Protein AF-A0A441VB99-F1 (afdb_monomer)

Nearest PDB structures (foldseek):
  8xbc-assembly1_A  TM=9.222E-01  e=1.778E-18  Vibrio sp. EA2
  4g68-assembly1_A  TM=9.192E-01  e=1.493E-13  Caldanaerobius
  4c1t-assembly1_A  TM=9.104E-01  e=4.841E-13  Bifidobacterium animalis subsp. lactis Bl-04
  7ehu-assembly1_A  TM=8.774E-01  e=9.676E-12  Paenibacillus sp. FPU-7
  4r9g-assembly1_A  TM=6.290E-01  e=7.679E-06  Caldanaerobius polysaccharolyticus

Secondary structure (DSSP, 8-state):
-HHHHHHHTTS--S--SS---HHHHHHHHHHHHHTT----SS--HHHHHHHHHHHHHHHHSSS--HHHHHHHHHHHHHHHH-TTPPPEEEEEEEE---HHHHHHHHHHHHHHHHHSBTEEEEEEEE-STTHHHHHHHHHTSSS--SEE---TTHHHHHHHHTT-S---HHHHTTTGGGGS-HHHHHTTEETTEE---------EEEEE-HHHHHHTT--GGGGGSHHHHHHHHHHHHHTT-EEEE--GGG-HHHHHHHHHHHHHHHHHHHHHHHHTT-TTGGGSHHHHHHHHHHHHHHTT--BPTTTTTS-HHHHHHHHHTT-EEEEEEEGGGT--

Mean predicted aligned error: 8.54 Å

pLDDT: mean 89.79, std 7.39, range [42.03, 98.62]

Sequence (336 aa):
GVQMLLSASGNYSGAIDASFGPRTRGAIAAFQKSAGLADSGYLNRATLQGLTNQYARKALSGKTHASARAAVHLVAAVASRGPGARPITLRVAAMSRNDQVHAFWNNLAQDFEAAHPGYRVEITHQPDYEYKERLLSMLGSPTPPDIMHTWGGGHLEALRVAGFARDLTKEMSDGWAMEFRPGVLQSFTQDGRIYGVPSSVELVSLWTNKALLEKAGVKREQLATWDGFLRAVRQLRSAGIIPIAIGGRDRWQFQFLYGMLAEQIGGRDAFAKAYAGGSDGFIAQPFVVAGDRLRQLADLDPFQPDFLSVGEGDAGMLFSKGKAAMIVTGNWRLNT

Foldseek 3Di:
DLQLLLVQLVLADDDPPPDLDPRQLNSLLVQCVVVVHPRDSDDDLVSLCSSLLSCLQVQLQDPHDPVSLLVSLQSLQCSVPNPPGAAAEAEEEAEDQDPVVVVVVSNVQSVVCSVRRRYHYHYDYDYDLCSLVVLVVQCPDPHHHPHYDDWFDPGLVVCVVVVNFDFCQVVCVPPVLVVDDPVQQVSQDDPNTGRDDDDDDKDWDKDFDPVLCVLLVHDPVLCVDLVSLLVSLLSCVVSVAQAEQAQQQSPVLLVVQLVVQLCVQPNPVLQVCLVVVPPCRCVDDSSVVSVVSSVSSVVSVRYDPPSNVGGVVVSLVCVVVVRYGIYGDMCSSVVD

Structure (mmCIF, N/CA/C/O backbone):
data_AF-A0A441VB99-F1
#
_entry.id   AF-A0A441VB99-F1
#
loop_
_atom_site.group_PDB
_atom_site.id
_atom_site.type_symbol
_atom_site.label_atom_id
_atom_site.label_alt_id
_atom_site.label_comp_id
_atom_site.label_asym_id
_atom_site.label_entity_id
_atom_site.label_seq_id
_atom_site.pdbx_PDB_ins_code
_atom_site.Cartn_x
_atom_site.Cartn_y
_atom_site.Cartn_z
_atom_site.occupancy
_atom_site.B_iso_or_equiv
_atom_site.auth_seq_id
_atom_site.auth_comp_id
_atom_site.auth_asym_id
_atom_site.auth_atom_id
_atom_site.pdbx_PDB_model_num
ATOM 1 N N . GLY A 1 1 ? 13.909 7.070 -33.220 1.00 77.75 1 GLY A N 1
ATOM 2 C CA . GLY A 1 1 ? 15.002 6.370 -33.916 1.00 77.75 1 GLY A CA 1
ATOM 3 C C . GLY A 1 1 ? 16.303 7.131 -33.760 1.00 77.75 1 GLY A C 1
ATOM 4 O O . GLY A 1 1 ? 16.319 8.169 -33.112 1.00 77.75 1 GLY A O 1
ATOM 5 N N . VAL A 1 2 ? 17.379 6.623 -34.351 1.00 86.31 2 VAL A N 1
ATOM 6 C CA . VAL A 1 2 ? 18.755 7.132 -34.189 1.00 86.31 2 VAL A CA 1
ATOM 7 C C . VAL A 1 2 ? 18.904 8.635 -34.468 1.00 86.31 2 VAL A C 1
ATOM 9 O O . VAL A 1 2 ? 19.576 9.312 -33.702 1.00 86.31 2 VAL A O 1
ATOM 12 N N . GLN A 1 3 ? 18.215 9.190 -35.473 1.00 89.06 3 GLN A N 1
ATOM 13 C CA . GLN A 1 3 ? 18.224 10.637 -35.757 1.00 89.06 3 GLN A CA 1
ATOM 14 C C . GLN A 1 3 ? 17.726 11.501 -34.582 1.00 89.06 3 GLN A C 1
ATOM 16 O O . GLN A 1 3 ? 18.248 12.590 -34.376 1.00 89.06 3 GLN A O 1
ATOM 21 N N . MET A 1 4 ? 16.767 11.021 -33.774 1.00 85.56 4 MET A N 1
ATOM 22 C CA . MET A 1 4 ? 16.325 11.751 -32.574 1.00 85.56 4 MET A CA 1
ATOM 23 C C . MET A 1 4 ? 17.417 11.796 -31.512 1.00 85.56 4 MET A C 1
ATOM 25 O O . MET A 1 4 ? 17.644 12.844 -30.921 1.00 85.56 4 MET A O 1
ATOM 29 N N . LEU A 1 5 ? 18.106 10.673 -31.291 1.00 85.75 5 LEU A N 1
ATOM 30 C CA . LEU A 1 5 ? 19.209 10.610 -30.332 1.00 85.75 5 LEU A CA 1
ATOM 31 C C . LEU A 1 5 ? 20.371 11.494 -30.780 1.00 85.75 5 LEU A C 1
ATOM 33 O O . LEU A 1 5 ? 20.904 12.247 -29.975 1.00 85.75 5 LEU A O 1
ATOM 37 N N . LEU A 1 6 ? 20.712 11.447 -32.072 1.00 87.25 6 LEU A N 1
ATOM 38 C CA . LEU A 1 6 ? 21.725 12.315 -32.671 1.00 87.25 6 LEU A CA 1
ATOM 39 C C . LEU A 1 6 ? 21.342 13.793 -32.563 1.00 87.25 6 LEU A C 1
ATOM 41 O O . LEU A 1 6 ? 22.194 14.626 -32.277 1.00 87.25 6 LEU A O 1
ATOM 45 N N . SER A 1 7 ? 20.068 14.133 -32.773 1.00 85.19 7 SER A N 1
ATOM 46 C CA . SER A 1 7 ? 19.617 15.521 -32.664 1.00 85.19 7 SER A CA 1
ATOM 47 C C . SER A 1 7 ? 19.694 16.015 -31.231 1.00 85.19 7 SER A C 1
ATOM 49 O O . SER A 1 7 ? 20.235 17.083 -30.954 1.00 85.19 7 SER A O 1
ATOM 51 N N . ALA A 1 8 ? 19.243 15.186 -30.296 1.00 76.75 8 ALA A N 1
ATOM 52 C CA . ALA A 1 8 ? 19.230 15.535 -28.892 1.00 76.75 8 ALA A CA 1
ATOM 53 C C . ALA A 1 8 ? 20.626 15.531 -28.238 1.00 76.75 8 ALA A C 1
ATOM 55 O O . ALA A 1 8 ? 20.812 16.183 -27.207 1.00 76.75 8 ALA A O 1
ATOM 56 N N . SER A 1 9 ? 21.609 14.857 -28.847 1.00 72.81 9 SER A N 1
ATOM 57 C CA . SER A 1 9 ? 23.032 14.968 -28.502 1.00 72.81 9 SER A CA 1
ATOM 58 C C . SER A 1 9 ? 23.751 16.117 -29.222 1.00 72.81 9 SER A C 1
ATOM 60 O O . SER A 1 9 ? 24.956 16.272 -29.054 1.00 72.81 9 SER A O 1
ATOM 62 N N . GLY A 1 10 ? 23.034 16.934 -30.005 1.00 80.44 10 GLY A N 1
ATOM 63 C CA . GLY A 1 10 ? 23.592 18.081 -30.731 1.00 80.44 10 GLY A CA 1
ATOM 64 C C . GLY A 1 10 ? 24.361 17.713 -32.002 1.00 80.44 10 GLY A C 1
ATOM 65 O O . GLY A 1 10 ? 24.921 18.587 -32.654 1.00 80.44 10 GLY A O 1
ATOM 66 N N . ASN A 1 11 ? 24.364 16.436 -32.387 1.00 82.75 11 ASN A N 1
ATOM 67 C CA . ASN A 1 11 ? 25.080 15.922 -33.554 1.00 82.75 11 ASN A CA 1
ATOM 68 C C . ASN A 1 11 ? 24.234 15.942 -34.841 1.00 82.75 11 ASN A C 1
ATOM 70 O O . ASN A 1 11 ? 24.723 15.556 -35.901 1.00 82.75 11 ASN A O 1
ATOM 74 N N . TYR A 1 12 ? 22.962 16.358 -34.779 1.00 89.38 12 TYR A N 1
ATOM 75 C CA . TYR A 1 12 ? 22.065 16.367 -35.938 1.00 89.38 12 TYR A CA 1
ATOM 76 C C . TYR A 1 12 ? 21.024 17.495 -35.898 1.00 89.38 12 TYR A C 1
ATOM 78 O O . TYR A 1 12 ? 20.223 17.606 -34.973 1.00 89.38 12 TYR A O 1
ATOM 86 N N . SER A 1 13 ? 20.991 18.302 -36.955 1.00 86.88 13 SER A N 1
ATOM 87 C CA . SER A 1 13 ? 20.053 19.422 -37.137 1.00 86.88 13 SER A CA 1
ATOM 88 C C . SER A 1 13 ? 19.077 19.216 -38.306 1.00 86.88 13 SER A C 1
ATOM 90 O O . SER A 1 13 ? 18.366 20.138 -38.696 1.00 86.88 13 SER A O 1
ATOM 92 N N . GLY A 1 14 ? 19.061 18.020 -38.906 1.00 88.06 14 GLY A N 1
ATOM 93 C CA . GLY A 1 14 ? 18.179 17.689 -40.027 1.00 88.06 14 GLY A CA 1
ATOM 94 C C . GLY A 1 14 ? 16.778 17.239 -39.600 1.00 88.06 14 GLY A C 1
ATOM 95 O O . GLY A 1 14 ? 16.492 17.065 -38.417 1.00 88.06 14 GLY A O 1
ATOM 96 N N . ALA A 1 15 ? 15.917 16.989 -40.590 1.00 88.06 15 ALA A N 1
ATOM 97 C CA . ALA A 1 15 ? 14.603 16.397 -40.359 1.00 88.06 15 ALA A CA 1
ATOM 98 C C . ALA A 1 15 ? 14.729 14.969 -39.800 1.00 88.06 15 ALA A C 1
ATOM 100 O O . ALA A 1 15 ? 15.632 14.216 -40.171 1.00 88.06 15 ALA A O 1
ATOM 101 N N . ILE A 1 16 ? 13.823 14.600 -38.896 1.00 86.75 16 ILE A N 1
ATOM 102 C CA . ILE A 1 16 ? 13.702 13.238 -38.366 1.00 86.75 16 ILE A CA 1
ATOM 103 C C . ILE A 1 16 ? 12.715 12.495 -39.272 1.00 86.75 16 ILE A C 1
ATOM 105 O O . ILE A 1 16 ? 11.508 12.557 -39.064 1.00 86.75 16 ILE A O 1
ATOM 109 N N . ASP A 1 17 ? 13.240 11.835 -40.300 1.00 88.06 17 ASP A N 1
ATOM 110 C CA . ASP A 1 17 ? 12.482 11.225 -41.404 1.00 88.06 17 ASP A CA 1
ATOM 111 C C . ASP A 1 17 ? 12.739 9.713 -41.564 1.00 88.06 17 ASP A C 1
ATOM 113 O O . ASP A 1 17 ? 12.216 9.079 -42.476 1.00 88.06 17 ASP A O 1
ATOM 117 N N . ALA A 1 18 ? 13.552 9.131 -40.677 1.00 81.69 18 ALA A N 1
ATOM 118 C CA . ALA A 1 18 ? 14.030 7.749 -40.724 1.00 81.69 18 ALA A CA 1
ATOM 119 C C . ALA A 1 18 ? 14.896 7.388 -41.951 1.00 81.69 18 ALA A C 1
ATOM 121 O O . ALA A 1 18 ? 15.252 6.219 -42.117 1.00 81.69 18 ALA A O 1
ATOM 122 N N . SER A 1 19 ? 15.312 8.367 -42.761 1.00 86.81 19 SER A N 1
ATOM 123 C CA . SER A 1 19 ? 16.197 8.168 -43.908 1.00 86.81 19 SER A CA 1
ATOM 124 C C . SER A 1 19 ? 17.670 8.313 -43.518 1.00 86.81 19 SER A C 1
ATOM 126 O O . SER A 1 19 ? 18.129 9.357 -43.058 1.00 86.81 19 SER A O 1
ATOM 128 N N . PHE A 1 20 ? 18.468 7.267 -43.743 1.00 86.69 20 PHE A N 1
ATOM 129 C CA . PHE A 1 20 ? 19.905 7.256 -43.435 1.00 86.69 20 PHE A CA 1
ATOM 130 C C . PHE A 1 20 ? 20.741 7.793 -44.605 1.00 86.69 20 PHE A C 1
ATOM 132 O O . PHE A 1 20 ? 21.669 7.144 -45.097 1.00 86.69 20 PHE A O 1
ATOM 139 N N . GLY A 1 21 ? 20.384 8.993 -45.064 1.00 89.25 21 GLY A N 1
ATOM 140 C CA . GLY A 1 21 ? 21.098 9.712 -46.116 1.00 89.25 21 GLY A CA 1
ATOM 141 C C . GLY A 1 21 ? 22.450 10.282 -45.655 1.00 89.25 21 GLY A C 1
ATOM 142 O O . GLY A 1 21 ? 22.831 10.136 -44.487 1.00 89.25 21 GLY A O 1
ATOM 143 N N . PRO A 1 22 ? 23.176 10.985 -46.545 1.00 91.25 22 PRO A N 1
ATOM 144 C CA . PRO A 1 22 ? 24.515 11.513 -46.267 1.00 91.25 22 PRO A CA 1
ATOM 145 C C . PRO A 1 22 ? 24.607 12.344 -44.980 1.00 91.25 22 PRO A C 1
ATOM 147 O O . PRO A 1 22 ? 25.568 12.215 -44.230 1.00 91.25 22 PRO A O 1
ATOM 150 N N . ARG A 1 23 ? 23.572 13.137 -44.666 1.00 91.12 23 ARG A N 1
ATOM 151 C CA . ARG A 1 23 ? 23.529 13.968 -43.452 1.00 91.12 23 ARG A CA 1
ATOM 152 C C . ARG A 1 23 ? 23.469 13.136 -42.167 1.00 91.12 23 ARG A C 1
ATOM 154 O O . ARG A 1 23 ? 24.198 13.417 -41.223 1.00 91.12 23 ARG A O 1
ATOM 161 N N . THR A 1 24 ? 22.628 12.102 -42.122 1.00 93.19 24 THR A N 1
ATOM 162 C CA . THR A 1 24 ? 22.541 11.205 -40.959 1.00 93.19 24 THR A CA 1
ATOM 163 C C . THR A 1 24 ? 23.805 10.363 -40.817 1.00 93.19 24 THR A C 1
ATOM 165 O O . THR A 1 24 ? 24.292 10.196 -39.704 1.00 93.19 24 THR A O 1
ATOM 168 N N . ARG A 1 25 ? 24.385 9.887 -41.926 1.00 93.00 25 ARG A N 1
ATOM 169 C CA . ARG A 1 25 ? 25.666 9.157 -41.909 1.00 93.00 25 ARG A CA 1
ATOM 170 C C . ARG A 1 25 ? 26.817 10.025 -41.415 1.00 93.00 25 ARG A C 1
ATOM 172 O O . ARG A 1 25 ? 27.585 9.572 -40.577 1.00 93.00 25 ARG A O 1
ATOM 179 N N . GLY A 1 26 ? 26.881 11.280 -41.859 1.00 92.62 26 GLY A N 1
ATOM 180 C CA . GLY A 1 26 ? 27.845 12.262 -41.361 1.00 92.62 26 GLY A CA 1
ATOM 181 C C . GLY A 1 26 ? 27.696 12.523 -39.861 1.00 92.62 26 GLY A C 1
ATOM 182 O O . GLY A 1 26 ? 28.690 12.557 -39.147 1.00 92.62 26 GLY A O 1
ATOM 183 N N . ALA A 1 27 ? 26.463 12.615 -39.355 1.00 92.94 27 ALA A N 1
ATOM 184 C CA . ALA A 1 27 ? 26.204 12.739 -37.919 1.00 92.94 27 ALA A CA 1
ATOM 185 C C . ALA A 1 27 ? 26.632 11.491 -37.123 1.00 92.94 27 ALA A C 1
ATOM 187 O O . ALA A 1 27 ? 27.173 11.613 -36.025 1.00 92.94 27 ALA A O 1
ATOM 188 N N . ILE A 1 28 ? 26.427 10.290 -37.677 1.00 93.31 28 ILE A N 1
ATOM 189 C CA . ILE A 1 28 ? 26.893 9.030 -37.076 1.00 93.31 28 ILE A CA 1
ATOM 190 C C . ILE A 1 28 ? 28.423 8.989 -37.023 1.00 93.31 28 ILE A C 1
ATOM 192 O O . ILE A 1 28 ? 28.974 8.687 -35.970 1.00 93.31 28 ILE A O 1
ATOM 196 N N . ALA A 1 29 ? 29.092 9.320 -38.129 1.00 92.56 29 ALA A N 1
ATOM 197 C CA . ALA A 1 29 ? 30.549 9.408 -38.227 1.00 92.56 29 ALA A CA 1
ATOM 198 C C . ALA A 1 29 ? 31.124 10.418 -37.218 1.00 92.56 29 ALA A C 1
ATOM 200 O O . ALA A 1 29 ? 32.028 10.100 -36.446 1.00 92.56 29 ALA A O 1
ATOM 201 N N . ALA A 1 30 ? 30.527 11.612 -37.134 1.00 91.38 30 ALA A N 1
ATOM 202 C CA . ALA A 1 30 ? 30.916 12.638 -36.169 1.00 91.38 30 ALA A CA 1
ATOM 203 C C . ALA A 1 30 ? 30.788 12.145 -34.720 1.00 91.38 30 ALA A C 1
ATOM 205 O O . ALA A 1 30 ? 31.720 12.301 -33.928 1.00 91.38 30 ALA A O 1
ATOM 206 N N . PHE A 1 31 ? 29.672 11.486 -34.389 1.00 91.25 31 PHE A N 1
ATOM 207 C CA . PHE A 1 31 ? 29.499 10.866 -33.081 1.00 91.25 31 PHE A CA 1
ATOM 208 C C . PHE A 1 31 ? 30.562 9.786 -32.826 1.00 91.25 31 PHE A C 1
ATOM 210 O O . PHE A 1 31 ? 31.221 9.830 -31.789 1.00 91.25 31 PHE A O 1
ATOM 217 N N . GLN A 1 32 ? 30.768 8.858 -33.768 1.00 92.50 32 GLN A N 1
ATOM 218 C CA . GLN A 1 32 ? 31.767 7.786 -33.664 1.00 92.50 32 GLN A CA 1
ATOM 219 C C . GLN A 1 32 ? 33.151 8.351 -33.361 1.00 92.50 32 GLN A C 1
ATOM 221 O O . GLN A 1 32 ? 33.779 7.937 -32.389 1.00 92.50 32 GLN A O 1
ATOM 226 N N . LYS A 1 33 ? 33.571 9.368 -34.117 1.00 91.50 33 LYS A N 1
ATOM 227 C CA . LYS A 1 33 ? 34.836 10.068 -33.907 1.00 91.50 33 LYS A CA 1
ATOM 228 C C . LYS A 1 33 ? 34.919 10.706 -32.519 1.00 91.50 33 LYS A C 1
ATOM 230 O O . LYS A 1 33 ? 35.920 10.529 -31.833 1.00 91.50 33 LYS A O 1
ATOM 235 N N . SER A 1 34 ? 33.867 11.400 -32.079 1.00 89.31 34 SER A N 1
ATOM 236 C CA . SER A 1 34 ? 33.828 12.030 -30.748 1.00 89.31 34 SER A CA 1
ATOM 237 C C . SER A 1 34 ? 33.858 11.021 -29.593 1.00 89.31 34 SER A C 1
ATOM 239 O O . SER A 1 34 ? 34.352 11.330 -28.513 1.00 89.31 34 SER A O 1
ATOM 241 N N . ALA A 1 35 ? 33.352 9.809 -29.830 1.00 87.81 35 ALA A N 1
ATOM 242 C CA . ALA A 1 35 ? 33.261 8.731 -28.856 1.00 87.81 35 ALA A CA 1
ATOM 243 C C . ALA A 1 35 ? 34.443 7.742 -28.926 1.00 87.81 35 ALA A C 1
ATOM 245 O O . ALA A 1 35 ? 34.425 6.734 -28.222 1.00 87.81 35 ALA A O 1
ATOM 246 N N . GLY A 1 36 ? 35.448 7.991 -29.780 1.00 91.06 36 GLY A N 1
ATOM 247 C CA . GLY A 1 36 ? 36.598 7.096 -29.969 1.00 91.06 36 GLY A CA 1
ATOM 248 C C . GLY A 1 36 ? 36.247 5.745 -30.607 1.00 91.06 36 GLY A C 1
ATOM 249 O O . GLY A 1 36 ? 36.929 4.750 -30.374 1.00 91.06 36 GLY A O 1
ATOM 250 N N . LEU A 1 37 ? 35.163 5.688 -31.382 1.00 91.12 37 LEU A N 1
ATOM 251 C CA . LEU A 1 37 ? 34.691 4.498 -32.089 1.00 91.12 37 LEU A CA 1
ATOM 252 C C . LEU A 1 37 ? 35.162 4.498 -33.550 1.00 91.12 37 LEU A C 1
ATOM 254 O O . LEU A 1 37 ? 35.544 5.530 -34.096 1.00 91.12 37 LEU A O 1
ATOM 258 N N . ALA A 1 38 ? 35.075 3.336 -34.205 1.00 89.50 38 ALA A N 1
ATOM 259 C CA . ALA A 1 38 ? 35.377 3.203 -35.628 1.00 89.50 38 ALA A CA 1
ATOM 260 C C . ALA A 1 38 ? 34.497 4.139 -36.481 1.00 89.50 38 ALA A C 1
ATOM 262 O O . ALA A 1 38 ? 33.273 3.976 -36.529 1.00 89.50 38 ALA A O 1
ATOM 263 N N . ASP A 1 39 ? 35.142 5.091 -37.156 1.00 88.88 39 ASP A N 1
ATOM 264 C CA . ASP A 1 39 ? 34.528 6.107 -38.012 1.00 88.88 39 ASP A CA 1
ATOM 265 C C . ASP A 1 39 ? 34.116 5.496 -39.358 1.00 88.88 39 ASP A C 1
ATOM 267 O O . ASP A 1 39 ? 34.882 5.445 -40.318 1.00 88.88 39 ASP A O 1
ATOM 271 N N . SER A 1 40 ? 32.909 4.937 -39.393 1.00 91.06 40 SER A N 1
ATOM 272 C CA . SER A 1 40 ? 32.346 4.288 -40.582 1.00 91.06 40 SER A CA 1
ATOM 273 C C . SER A 1 40 ? 31.154 5.053 -41.150 1.00 91.06 40 SER A C 1
ATOM 275 O O . SER A 1 40 ? 30.789 4.857 -42.306 1.00 91.06 40 SER A O 1
ATOM 277 N N . GLY A 1 41 ? 30.485 5.879 -40.340 1.00 88.56 41 GLY A N 1
ATOM 278 C CA . GLY A 1 41 ? 29.189 6.468 -40.684 1.00 88.56 41 GLY A CA 1
ATOM 279 C C . GLY A 1 41 ? 28.046 5.443 -40.769 1.00 88.56 41 GLY A C 1
ATOM 280 O O . GLY A 1 41 ? 26.924 5.797 -41.144 1.00 88.56 41 GLY A O 1
ATOM 281 N N . TYR A 1 42 ? 28.305 4.178 -40.416 1.00 90.44 42 TYR A N 1
ATOM 282 C CA . TYR A 1 42 ? 27.318 3.104 -40.318 1.00 90.44 42 TYR A CA 1
ATOM 283 C C . TYR A 1 42 ? 27.096 2.728 -38.858 1.00 90.44 42 TYR A C 1
ATOM 285 O O . TYR A 1 42 ? 28.008 2.742 -38.034 1.00 90.44 42 TYR A O 1
ATOM 293 N N . LEU A 1 43 ? 25.860 2.363 -38.532 1.00 88.12 43 LEU A N 1
ATOM 294 C CA . LEU A 1 43 ? 25.527 1.890 -37.198 1.00 88.12 43 LEU A CA 1
ATOM 295 C C . LEU A 1 43 ? 26.144 0.518 -36.942 1.00 88.12 43 LEU A C 1
ATOM 297 O O . LEU A 1 43 ? 25.948 -0.420 -37.709 1.00 88.12 43 LEU A O 1
ATOM 301 N N . ASN A 1 44 ? 26.807 0.394 -35.801 1.00 88.19 44 ASN A N 1
ATOM 302 C CA . ASN A 1 44 ? 27.171 -0.879 -35.199 1.00 88.19 44 ASN A CA 1
ATOM 303 C C . ASN A 1 44 ? 26.717 -0.894 -33.732 1.00 88.19 44 ASN A C 1
ATOM 305 O O . ASN A 1 44 ? 26.259 0.123 -33.198 1.00 88.19 44 ASN A O 1
ATOM 309 N N . ARG A 1 45 ? 26.852 -2.048 -33.072 1.00 86.12 45 ARG A N 1
ATOM 310 C CA . ARG A 1 45 ? 26.452 -2.223 -31.668 1.00 86.12 45 ARG A CA 1
ATOM 311 C C . ARG A 1 45 ? 27.063 -1.155 -30.752 1.00 86.12 45 ARG A C 1
ATOM 313 O O . ARG A 1 45 ? 26.332 -0.545 -29.978 1.00 86.12 45 ARG A O 1
ATOM 320 N N . ALA A 1 46 ? 28.363 -0.894 -30.885 1.00 88.44 46 ALA A N 1
ATOM 321 C CA . ALA A 1 46 ? 29.075 0.073 -30.050 1.00 88.44 46 ALA A CA 1
ATOM 322 C C . ALA A 1 46 ? 28.563 1.510 -30.255 1.00 88.44 46 ALA A C 1
ATOM 324 O O . ALA A 1 46 ? 28.392 2.258 -29.298 1.00 88.44 46 ALA A O 1
ATOM 325 N N . THR A 1 47 ? 28.236 1.873 -31.496 1.00 90.19 47 THR A N 1
ATOM 326 C CA . THR A 1 47 ? 27.691 3.193 -31.842 1.00 90.19 47 THR A CA 1
ATOM 327 C C . THR A 1 47 ? 26.292 3.384 -31.268 1.00 90.19 47 THR A C 1
ATOM 329 O O . THR A 1 47 ? 26.002 4.428 -30.692 1.00 90.19 47 THR A O 1
ATOM 332 N N . LEU A 1 48 ? 25.428 2.368 -31.376 1.00 89.38 48 LEU A N 1
ATOM 333 C CA . LEU A 1 48 ? 24.086 2.414 -30.791 1.00 89.38 48 LEU A CA 1
ATOM 334 C C . LEU A 1 48 ? 24.149 2.511 -29.263 1.00 89.38 48 LEU A C 1
ATOM 336 O O . LEU A 1 48 ? 23.454 3.337 -28.679 1.00 89.38 48 LEU A O 1
ATOM 340 N N . GLN A 1 49 ? 25.015 1.719 -28.627 1.00 88.12 49 GLN A N 1
ATOM 341 C CA . GLN A 1 49 ? 25.207 1.750 -27.179 1.00 88.12 49 GLN A CA 1
ATOM 342 C C . GLN A 1 49 ? 25.746 3.106 -26.705 1.00 88.12 49 GLN A C 1
ATOM 344 O O . GLN A 1 49 ? 25.234 3.657 -25.734 1.00 88.12 49 GLN A O 1
ATOM 349 N N . GLY A 1 50 ? 26.723 3.681 -27.412 1.00 87.44 50 GLY A N 1
ATOM 350 C CA . GLY A 1 50 ? 27.262 5.006 -27.106 1.00 87.44 50 GLY A CA 1
ATOM 351 C C . GLY A 1 50 ? 26.208 6.114 -27.211 1.00 87.44 50 GLY A C 1
ATOM 352 O O . GLY A 1 50 ? 26.065 6.908 -26.282 1.00 87.44 50 GLY A O 1
ATOM 353 N N . LEU A 1 51 ? 25.429 6.134 -28.302 1.00 86.94 51 LEU A N 1
ATOM 354 C CA . LEU A 1 51 ? 24.349 7.109 -28.505 1.00 86.94 51 LEU A CA 1
ATOM 355 C C . LEU A 1 51 ? 23.277 7.006 -27.417 1.00 86.94 51 LEU A C 1
ATOM 357 O O . LEU A 1 51 ? 22.823 8.023 -26.890 1.00 86.94 51 LEU A O 1
ATOM 361 N N . THR A 1 52 ? 22.884 5.779 -27.068 1.00 88.38 52 THR A N 1
ATOM 362 C CA . THR A 1 52 ? 21.956 5.529 -25.967 1.00 88.38 52 THR A CA 1
ATOM 363 C C . THR A 1 52 ? 22.531 6.034 -24.650 1.00 88.38 52 THR A C 1
ATOM 365 O O . THR A 1 52 ? 21.865 6.811 -23.980 1.00 88.38 52 THR A O 1
ATOM 368 N N . ASN A 1 53 ? 23.755 5.655 -24.280 1.00 85.19 53 ASN A N 1
ATOM 369 C CA . ASN A 1 53 ? 24.333 5.997 -22.978 1.00 85.19 53 ASN A CA 1
ATOM 370 C C . ASN A 1 53 ? 24.514 7.507 -22.784 1.00 85.19 53 ASN A C 1
ATOM 372 O O . ASN A 1 53 ? 24.251 8.018 -21.695 1.00 85.19 53 ASN A O 1
ATOM 376 N N . GLN A 1 54 ? 24.922 8.225 -23.835 1.00 83.62 54 GLN A N 1
ATOM 377 C CA . GLN A 1 54 ? 25.099 9.677 -23.782 1.00 83.62 54 GLN A CA 1
ATOM 378 C C . GLN A 1 54 ? 23.774 10.406 -23.511 1.00 83.62 54 GLN A C 1
ATOM 380 O O . GLN A 1 54 ? 23.755 11.421 -22.816 1.00 83.62 54 GLN A O 1
ATOM 385 N N . TYR A 1 55 ? 22.663 9.898 -24.052 1.00 81.31 55 TYR A N 1
ATOM 386 C CA . TYR A 1 55 ? 21.376 10.590 -23.998 1.00 81.31 55 TYR A CA 1
ATOM 387 C C . TYR A 1 55 ? 20.397 10.025 -22.959 1.00 81.31 55 TYR A C 1
ATOM 389 O O . TYR A 1 55 ? 19.532 10.759 -22.483 1.00 81.31 55 TYR A O 1
ATOM 397 N N . ALA A 1 56 ? 20.534 8.756 -22.565 1.00 84.31 56 ALA A N 1
ATOM 398 C CA . ALA A 1 56 ? 19.569 8.049 -21.726 1.00 84.31 56 ALA A CA 1
ATOM 399 C C . ALA A 1 56 ? 19.299 8.764 -20.403 1.00 84.31 56 ALA A C 1
ATOM 401 O O . ALA A 1 56 ? 18.136 8.971 -20.071 1.00 84.31 56 ALA A O 1
ATOM 402 N N . ARG A 1 57 ? 20.342 9.224 -19.697 1.00 74.44 57 ARG A N 1
ATOM 403 C CA . ARG A 1 57 ? 20.165 9.933 -18.420 1.00 74.44 57 ARG A CA 1
ATOM 404 C C . ARG A 1 57 ? 19.301 11.179 -18.597 1.00 74.44 57 ARG A C 1
ATOM 406 O O . ARG A 1 57 ? 18.245 11.268 -17.995 1.00 74.44 57 ARG A O 1
ATOM 413 N N . LYS A 1 58 ? 19.674 12.076 -19.517 1.00 78.81 58 LYS A N 1
ATOM 414 C CA . LYS A 1 58 ? 18.925 13.315 -19.794 1.00 78.81 58 LYS A CA 1
ATOM 415 C C . LYS A 1 58 ? 17.493 13.047 -20.271 1.00 78.81 58 LYS A C 1
ATOM 417 O O . LYS A 1 58 ? 16.587 13.805 -19.947 1.00 78.81 58 LYS A O 1
ATOM 422 N N . ALA A 1 59 ? 17.296 12.003 -21.071 1.00 81.31 59 ALA A N 1
ATOM 423 C CA . ALA A 1 59 ? 16.006 11.697 -21.673 1.00 81.31 59 ALA A CA 1
ATOM 424 C C . ALA A 1 59 ? 15.028 11.008 -20.718 1.00 81.31 59 ALA A C 1
ATOM 426 O O . ALA A 1 59 ? 13.818 11.195 -20.852 1.00 81.31 59 ALA A O 1
ATOM 427 N N . LEU A 1 60 ? 15.537 10.199 -19.790 1.00 83.31 60 LEU A N 1
ATOM 428 C CA . LEU A 1 60 ? 14.728 9.343 -18.924 1.00 83.31 60 LEU A CA 1
ATOM 429 C C . LEU A 1 60 ? 14.537 9.932 -17.518 1.00 83.31 60 LEU A C 1
ATOM 431 O O . LEU A 1 60 ? 13.516 9.631 -16.904 1.00 83.31 60 LEU A O 1
ATOM 435 N N . SER A 1 61 ? 15.415 10.839 -17.065 1.00 71.19 61 SER A N 1
ATOM 436 C CA . SER A 1 61 ? 15.371 11.465 -15.731 1.00 71.19 61 SER A CA 1
ATOM 437 C C . SER A 1 61 ? 14.597 12.799 -15.657 1.00 71.19 61 SER A C 1
ATOM 439 O O . SER A 1 61 ? 14.840 13.601 -14.757 1.00 71.19 61 SER A O 1
ATOM 441 N N . GLY A 1 62 ? 13.731 13.121 -16.628 1.00 67.88 62 GLY A N 1
ATOM 442 C CA . GLY A 1 62 ? 13.072 14.436 -16.694 1.00 67.88 62 GLY A CA 1
ATOM 443 C C . GLY A 1 62 ? 11.741 14.472 -17.452 1.00 67.88 62 GLY A C 1
ATOM 444 O O . GLY A 1 62 ? 11.273 13.457 -17.970 1.00 67.88 62 GLY A O 1
ATOM 445 N N . LYS A 1 63 ? 11.152 15.679 -17.563 1.00 64.56 63 LYS A N 1
ATOM 446 C CA . LYS A 1 63 ? 9.919 15.999 -18.332 1.00 64.56 63 LYS A CA 1
ATOM 447 C C . LYS A 1 63 ? 10.107 15.912 -19.861 1.00 64.56 63 LYS A C 1
ATOM 449 O O . LYS A 1 63 ? 9.558 16.707 -20.620 1.00 64.56 63 LYS A O 1
ATOM 454 N N . THR A 1 64 ? 10.941 14.998 -20.330 1.00 66.25 64 THR A N 1
ATOM 455 C CA . THR A 1 64 ? 11.233 14.800 -21.750 1.00 66.25 64 THR A CA 1
ATOM 456 C C . THR A 1 64 ? 10.013 14.225 -22.470 1.00 66.25 64 THR A C 1
ATOM 458 O O . THR A 1 64 ? 9.261 13.432 -21.901 1.00 66.25 64 THR A O 1
ATOM 461 N N . HIS A 1 65 ? 9.823 14.578 -23.744 1.00 72.62 65 HIS A N 1
ATOM 462 C CA . HIS A 1 65 ? 8.708 14.069 -24.545 1.00 72.62 65 HIS A CA 1
ATOM 463 C C . HIS A 1 65 ? 8.701 12.532 -24.615 1.00 72.62 65 HIS A C 1
ATOM 465 O O . HIS A 1 65 ? 9.740 11.896 -24.810 1.00 72.62 65 HIS A O 1
ATOM 471 N N . ALA A 1 66 ? 7.507 11.935 -24.530 1.00 78.25 66 ALA A N 1
ATOM 472 C CA . ALA A 1 66 ? 7.305 10.484 -24.579 1.00 78.25 66 ALA A CA 1
ATOM 473 C C . ALA A 1 66 ? 7.962 9.816 -25.806 1.00 78.25 66 ALA A C 1
ATOM 475 O O . ALA A 1 66 ? 8.489 8.708 -25.708 1.00 78.25 66 ALA A O 1
ATOM 476 N N . SER A 1 67 ? 8.005 10.514 -26.946 1.00 78.44 67 SER A N 1
ATOM 477 C CA . SER A 1 67 ? 8.664 10.058 -28.177 1.00 78.44 67 SER A CA 1
ATOM 478 C C . SER A 1 67 ? 10.183 9.897 -28.031 1.00 78.44 67 SER A C 1
ATOM 480 O O . SER A 1 67 ? 10.752 8.942 -28.566 1.00 78.44 67 SER A O 1
ATOM 482 N N . ALA A 1 68 ? 10.845 10.777 -27.275 1.00 81.88 68 ALA A N 1
ATOM 483 C CA . ALA A 1 68 ? 12.279 10.695 -27.007 1.00 81.88 68 ALA A CA 1
ATOM 484 C C . ALA A 1 68 ? 12.605 9.506 -26.091 1.00 81.88 68 ALA A C 1
ATOM 486 O O . ALA A 1 68 ? 13.517 8.734 -26.390 1.00 81.88 68 ALA A O 1
ATOM 487 N N . ARG A 1 69 ? 11.804 9.295 -25.035 1.00 85.56 69 ARG A N 1
ATOM 488 C CA . ARG A 1 69 ? 11.931 8.134 -24.134 1.00 85.56 69 ARG A CA 1
ATOM 489 C C . ARG A 1 69 ? 11.781 6.816 -24.897 1.00 85.56 69 ARG A C 1
ATOM 491 O O . ARG A 1 69 ? 12.634 5.937 -24.798 1.00 85.56 69 ARG A O 1
ATOM 498 N N . ALA A 1 70 ? 10.746 6.711 -25.734 1.00 86.19 70 ALA A N 1
ATOM 499 C CA . ALA A 1 70 ? 10.510 5.531 -26.565 1.00 86.19 70 ALA A CA 1
ATOM 500 C C . ALA A 1 70 ? 11.684 5.241 -27.520 1.00 86.19 70 ALA A C 1
ATOM 502 O O . ALA A 1 70 ? 12.044 4.085 -27.742 1.00 86.19 70 ALA A O 1
ATOM 503 N N . ALA A 1 71 ? 12.315 6.285 -28.064 1.00 87.62 71 ALA A N 1
ATOM 504 C CA . ALA A 1 71 ? 13.471 6.145 -28.941 1.00 87.62 71 ALA A CA 1
ATOM 505 C C . ALA A 1 71 ? 14.710 5.609 -28.220 1.00 87.62 71 ALA A C 1
ATOM 507 O O . ALA A 1 71 ? 15.387 4.745 -28.775 1.00 87.62 71 ALA A O 1
ATOM 508 N N . VAL A 1 72 ? 14.992 6.109 -27.012 1.00 89.69 72 VAL A N 1
ATOM 509 C CA . VAL A 1 72 ? 16.107 5.634 -26.179 1.00 89.69 72 VAL A CA 1
ATOM 510 C C . VAL A 1 72 ? 15.947 4.151 -25.896 1.00 89.69 72 VAL A C 1
ATOM 512 O O . VAL A 1 72 ? 16.858 3.377 -26.186 1.00 89.69 72 VAL A O 1
ATOM 515 N N . HIS A 1 73 ? 14.769 3.748 -25.418 1.00 90.62 73 HIS A N 1
ATOM 516 C CA . HIS A 1 73 ? 14.483 2.354 -25.089 1.00 90.62 73 HIS A CA 1
ATOM 517 C C . HIS A 1 73 ? 14.599 1.433 -26.299 1.00 90.62 73 HIS A C 1
ATOM 519 O O . HIS A 1 73 ? 15.223 0.376 -26.210 1.00 90.62 73 HIS A O 1
ATOM 525 N N . LEU A 1 74 ? 14.052 1.836 -27.450 1.00 89.44 74 LEU A N 1
ATOM 526 C CA . LEU A 1 74 ? 14.134 1.041 -28.675 1.00 89.44 74 LEU A CA 1
ATOM 527 C C . LEU A 1 74 ? 15.581 0.880 -29.158 1.00 89.44 74 LEU A C 1
ATOM 529 O O . LEU A 1 74 ? 15.999 -0.223 -29.498 1.00 89.44 74 LEU A O 1
ATOM 533 N N . VAL A 1 75 ? 16.365 1.959 -29.176 1.00 90.06 75 VAL A N 1
ATOM 534 C CA . VAL A 1 75 ? 17.766 1.894 -29.619 1.00 90.06 75 VAL A CA 1
ATOM 535 C C . VAL A 1 75 ? 18.615 1.079 -28.643 1.00 90.06 75 VAL A C 1
ATOM 537 O O . VAL A 1 75 ? 19.430 0.274 -29.085 1.00 90.06 75 VAL A O 1
ATOM 540 N N . ALA A 1 76 ? 18.376 1.208 -27.336 1.00 89.88 76 ALA A N 1
ATOM 541 C CA . ALA A 1 76 ? 19.039 0.404 -26.313 1.00 89.88 76 ALA A CA 1
ATOM 542 C C . ALA A 1 76 ? 18.718 -1.097 -26.442 1.00 89.88 76 ALA A C 1
ATOM 544 O O . ALA A 1 76 ? 19.604 -1.952 -26.339 1.00 89.88 76 ALA A O 1
ATOM 545 N N . ALA A 1 77 ? 17.455 -1.428 -26.727 1.00 89.75 77 ALA A N 1
ATOM 546 C CA . ALA A 1 77 ? 17.033 -2.796 -26.998 1.00 89.75 77 ALA A CA 1
ATOM 547 C C . ALA A 1 77 ? 17.745 -3.366 -28.233 1.00 89.75 77 ALA A C 1
ATOM 549 O O . ALA A 1 77 ? 18.277 -4.472 -28.174 1.00 89.75 77 ALA A O 1
ATOM 550 N N . VAL A 1 78 ? 17.824 -2.595 -29.322 1.00 89.06 78 VAL A N 1
ATOM 551 C CA . VAL A 1 78 ? 18.528 -3.013 -30.544 1.00 89.06 78 VAL A CA 1
ATOM 552 C C . VAL A 1 78 ? 20.035 -3.155 -30.319 1.00 89.06 78 VAL A C 1
ATOM 554 O O . VAL A 1 78 ? 20.642 -4.098 -30.822 1.00 89.06 78 VAL A O 1
ATOM 557 N N . ALA A 1 79 ? 20.651 -2.268 -29.535 1.00 88.25 79 ALA A N 1
ATOM 558 C CA . ALA A 1 79 ? 22.069 -2.364 -29.200 1.00 88.25 79 ALA A CA 1
ATOM 559 C C . ALA A 1 79 ? 22.382 -3.661 -28.432 1.00 88.25 79 ALA A C 1
ATOM 561 O O . ALA A 1 79 ? 23.327 -4.374 -28.767 1.00 88.25 79 ALA A O 1
ATOM 562 N N . SER A 1 80 ? 21.564 -3.995 -27.433 1.00 87.19 80 SER A N 1
ATOM 563 C CA . SER A 1 80 ? 21.778 -5.169 -26.577 1.00 87.19 80 SER A CA 1
ATOM 564 C C . SER A 1 80 ? 21.409 -6.492 -27.252 1.00 87.19 80 SER A C 1
ATOM 566 O O . SER A 1 80 ? 22.142 -7.469 -27.116 1.00 87.19 80 SER A O 1
ATOM 568 N N . ARG A 1 81 ? 20.293 -6.534 -27.991 1.00 90.25 81 ARG A N 1
ATOM 569 C CA . ARG A 1 81 ? 19.670 -7.783 -28.475 1.00 90.25 81 ARG A CA 1
ATOM 570 C C . ARG A 1 81 ? 19.547 -7.899 -29.995 1.00 90.25 81 ARG A C 1
ATOM 572 O O . ARG A 1 81 ? 19.092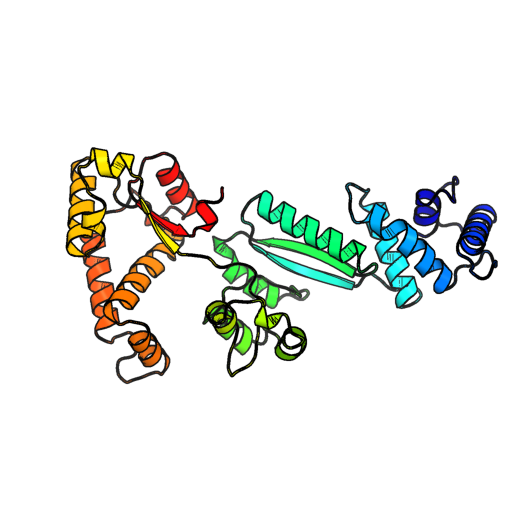 -8.925 -30.485 1.00 90.25 81 ARG A O 1
ATOM 579 N N . GLY A 1 82 ? 20.002 -6.899 -30.744 1.00 86.75 82 GLY A N 1
ATOM 580 C CA . GLY A 1 82 ? 20.047 -6.926 -32.205 1.00 86.75 82 GLY A CA 1
ATOM 581 C C . GLY A 1 82 ? 18.816 -6.324 -32.900 1.00 86.75 82 GLY A C 1
ATOM 582 O O . GLY A 1 82 ? 17.898 -5.817 -32.251 1.00 86.75 82 GLY A O 1
ATOM 583 N N . PRO A 1 83 ? 18.808 -6.320 -34.246 1.00 86.50 83 PRO A N 1
ATOM 584 C CA . PRO A 1 83 ? 17.757 -5.694 -35.047 1.00 86.50 83 PRO A CA 1
ATOM 585 C C . PRO A 1 83 ? 16.351 -6.200 -34.699 1.00 86.50 83 PRO A C 1
ATOM 587 O O . PRO A 1 83 ? 16.143 -7.389 -34.490 1.00 86.50 83 PRO A O 1
ATOM 590 N N . GLY A 1 84 ? 15.375 -5.290 -34.643 1.00 86.06 84 GLY A N 1
ATOM 591 C CA . GLY A 1 84 ? 13.976 -5.620 -34.333 1.00 86.06 84 GLY A CA 1
ATOM 592 C C . GLY A 1 84 ? 13.667 -5.838 -32.846 1.00 86.06 84 GLY A C 1
ATOM 593 O O . GLY A 1 84 ? 12.494 -5.950 -32.489 1.00 86.06 84 GLY A O 1
ATOM 594 N N . ALA A 1 85 ? 14.677 -5.843 -31.968 1.00 89.69 85 ALA A N 1
ATOM 595 C CA . ALA A 1 85 ? 14.464 -5.976 -30.533 1.00 89.69 85 ALA A CA 1
ATOM 596 C C . ALA A 1 85 ? 13.614 -4.821 -29.975 1.00 89.69 85 ALA A C 1
ATOM 598 O O . ALA A 1 85 ? 13.885 -3.643 -30.213 1.00 89.69 85 ALA A O 1
ATOM 599 N N . ARG A 1 86 ? 12.594 -5.173 -29.187 1.00 92.50 86 ARG A N 1
ATOM 600 C CA . ARG A 1 86 ? 11.750 -4.231 -28.438 1.00 92.50 86 ARG A CA 1
ATOM 601 C C . ARG A 1 86 ? 12.191 -4.164 -26.980 1.00 92.50 86 ARG A C 1
ATOM 603 O O . ARG A 1 86 ? 12.695 -5.172 -26.485 1.00 92.50 86 ARG A O 1
ATOM 610 N N . PRO A 1 87 ? 11.987 -3.039 -26.275 1.00 92.50 87 PRO A N 1
ATOM 611 C CA . PRO A 1 87 ? 12.292 -2.932 -24.848 1.00 92.50 87 PRO A CA 1
ATOM 612 C C . PRO A 1 87 ? 11.668 -4.070 -24.032 1.00 92.50 87 PRO A C 1
ATOM 614 O O . PRO A 1 87 ? 10.591 -4.551 -24.380 1.00 92.50 87 PRO A O 1
ATOM 617 N N . ILE A 1 88 ? 12.353 -4.511 -22.977 1.00 94.88 88 ILE A N 1
ATOM 618 C CA . ILE A 1 88 ? 11.755 -5.428 -21.998 1.00 94.88 88 ILE A CA 1
ATOM 619 C C . ILE A 1 88 ? 10.856 -4.587 -21.098 1.00 94.88 88 ILE A C 1
ATOM 621 O O . ILE A 1 88 ? 11.345 -3.688 -20.421 1.00 94.88 88 ILE A O 1
ATOM 625 N N . THR A 1 89 ? 9.555 -4.855 -21.111 1.00 95.56 89 THR A N 1
ATOM 626 C CA . THR A 1 89 ? 8.608 -4.171 -20.227 1.00 95.56 89 THR A CA 1
ATOM 627 C C . THR A 1 89 ? 8.500 -4.925 -18.907 1.00 95.56 89 THR A C 1
ATOM 629 O O . THR A 1 89 ? 8.100 -6.084 -18.915 1.00 95.56 89 THR A O 1
ATOM 632 N N . LEU A 1 90 ? 8.824 -4.250 -17.806 1.00 96.69 90 LEU A N 1
ATOM 633 C CA . LEU A 1 90 ? 8.556 -4.662 -16.433 1.00 96.69 90 LEU A CA 1
ATOM 634 C C . LEU A 1 90 ? 7.224 -4.053 -15.993 1.00 96.69 90 LEU A C 1
ATOM 636 O O . LEU A 1 90 ? 7.089 -2.830 -15.906 1.00 96.69 90 LEU A O 1
ATOM 640 N N . ARG A 1 91 ? 6.235 -4.897 -15.726 1.00 95.75 91 ARG A N 1
ATOM 641 C CA . ARG A 1 91 ? 4.898 -4.493 -15.291 1.00 95.75 91 ARG A CA 1
ATOM 642 C C . ARG A 1 91 ? 4.823 -4.517 -13.775 1.00 95.75 91 ARG A C 1
ATOM 644 O O . ARG A 1 91 ? 5.068 -5.548 -13.156 1.00 95.75 91 ARG A O 1
ATOM 651 N N . VAL A 1 92 ? 4.450 -3.393 -13.181 1.00 94.56 92 VAL A N 1
ATOM 652 C CA . VAL A 1 92 ? 4.364 -3.228 -11.730 1.00 94.56 92 VAL A CA 1
ATOM 653 C C . VAL A 1 92 ? 2.913 -2.965 -11.342 1.00 94.56 92 VAL A C 1
ATOM 655 O O . VAL A 1 92 ? 2.341 -1.943 -11.715 1.00 94.56 92 VAL A O 1
ATOM 658 N N . ALA A 1 93 ? 2.307 -3.868 -10.577 1.00 92.31 93 ALA A N 1
ATOM 659 C CA . ALA A 1 93 ? 1.037 -3.622 -9.906 1.00 92.31 93 ALA A CA 1
ATOM 660 C C . ALA A 1 93 ? 1.313 -2.972 -8.545 1.00 92.31 93 ALA A C 1
ATOM 662 O O . ALA A 1 93 ? 1.878 -3.599 -7.649 1.00 92.31 93 ALA A O 1
ATOM 663 N N . ALA A 1 94 ? 0.927 -1.709 -8.389 1.00 88.19 94 ALA A N 1
ATOM 664 C CA . ALA A 1 94 ? 1.129 -0.948 -7.161 1.00 88.19 94 ALA A CA 1
ATOM 665 C C . ALA A 1 94 ? -0.213 -0.494 -6.582 1.00 88.19 94 ALA A C 1
ATOM 667 O O . ALA A 1 94 ? -1.190 -0.289 -7.302 1.00 88.19 94 ALA A O 1
ATOM 668 N N . MET A 1 95 ? -0.264 -0.278 -5.271 1.00 84.94 95 MET A N 1
ATOM 669 C CA . MET A 1 95 ? -1.433 0.344 -4.657 1.00 84.94 95 MET A CA 1
ATOM 670 C C . MET A 1 95 ? -1.487 1.839 -4.972 1.00 84.94 95 MET A C 1
ATOM 672 O O . MET A 1 95 ? -0.470 2.539 -4.986 1.00 84.94 95 MET A O 1
ATOM 676 N N . SER A 1 96 ? -2.696 2.342 -5.195 1.00 82.81 96 SER A N 1
ATOM 677 C CA . SER A 1 96 ? -2.975 3.770 -5.243 1.00 82.81 96 SER A CA 1
ATOM 678 C C . SER A 1 96 ? -3.190 4.287 -3.823 1.00 82.81 96 SER A C 1
ATOM 680 O O . SER A 1 96 ? -4.088 3.819 -3.123 1.00 82.81 96 SER A O 1
ATOM 682 N N . ARG A 1 97 ? -2.352 5.232 -3.385 1.00 76.00 97 ARG A N 1
ATOM 683 C CA . ARG A 1 97 ? -2.407 5.810 -2.032 1.00 76.00 97 ARG A CA 1
ATOM 684 C C . ARG A 1 97 ? -2.656 7.316 -2.085 1.00 76.00 97 ARG A C 1
ATOM 686 O O . ARG A 1 97 ? -3.709 7.775 -1.661 1.00 76.00 97 ARG A O 1
ATOM 693 N N . ASN A 1 98 ? -1.687 8.068 -2.603 1.00 78.19 98 ASN A N 1
ATOM 694 C CA . ASN A 1 98 ? -1.723 9.522 -2.752 1.00 78.19 98 ASN A CA 1
ATOM 695 C C . ASN A 1 98 ? -0.689 9.975 -3.802 1.00 78.19 98 ASN A C 1
ATOM 697 O O . ASN A 1 98 ? 0.138 9.174 -4.254 1.00 78.19 98 ASN A O 1
ATOM 701 N N . ASP A 1 99 ? -0.708 11.265 -4.135 1.00 84.12 99 ASP A N 1
ATOM 702 C CA . ASP A 1 99 ? 0.168 11.862 -5.149 1.00 84.12 99 ASP A CA 1
ATOM 703 C C . ASP A 1 99 ? 1.660 11.730 -4.812 1.00 84.12 99 ASP A C 1
ATOM 705 O O . ASP A 1 99 ? 2.480 11.545 -5.710 1.00 84.12 99 ASP A O 1
ATOM 709 N N . GLN A 1 100 ? 2.034 11.778 -3.527 1.00 82.38 100 GLN A N 1
ATOM 710 C CA . GLN A 1 100 ? 3.431 11.618 -3.106 1.00 82.38 100 GLN A CA 1
ATOM 711 C C . GLN A 1 100 ? 3.938 10.198 -3.384 1.00 82.38 100 GLN A C 1
ATOM 713 O O . GLN A 1 100 ? 5.036 10.023 -3.910 1.00 82.38 100 GLN A O 1
ATOM 718 N N . VAL A 1 101 ? 3.125 9.181 -3.088 1.00 81.56 101 VAL A N 1
ATOM 719 C CA . VAL A 1 101 ? 3.440 7.777 -3.381 1.00 81.56 101 VAL A CA 1
ATOM 720 C C . VAL A 1 101 ? 3.501 7.542 -4.890 1.00 81.56 101 VAL A C 1
ATOM 722 O O . VAL A 1 101 ? 4.411 6.864 -5.362 1.00 81.56 101 VAL A O 1
ATOM 725 N N . HIS A 1 102 ? 2.583 8.122 -5.671 1.00 86.12 102 HIS A N 1
ATOM 726 C CA . HIS A 1 102 ? 2.641 8.038 -7.136 1.00 86.12 102 HIS A CA 1
ATOM 727 C C . HIS A 1 102 ? 3.908 8.696 -7.690 1.00 86.12 102 HIS A C 1
ATOM 729 O O . HIS A 1 102 ? 4.578 8.118 -8.544 1.00 86.12 102 HIS A O 1
ATOM 735 N N . ALA A 1 103 ? 4.272 9.878 -7.189 1.00 86.88 103 ALA A N 1
ATOM 736 C CA . ALA A 1 103 ? 5.494 10.568 -7.586 1.00 86.88 103 ALA A CA 1
ATOM 737 C C . ALA A 1 103 ? 6.744 9.750 -7.239 1.00 86.88 103 ALA A C 1
ATOM 739 O O . ALA A 1 103 ? 7.627 9.612 -8.080 1.00 86.88 103 ALA A O 1
ATOM 740 N N . PHE A 1 104 ? 6.795 9.152 -6.045 1.00 86.44 104 PHE A N 1
ATOM 741 C CA . PHE A 1 104 ? 7.886 8.268 -5.637 1.00 86.44 104 PHE A CA 1
ATOM 742 C C . PHE A 1 104 ? 8.070 7.097 -6.612 1.00 86.44 104 PHE A C 1
ATOM 744 O O . PHE A 1 104 ? 9.166 6.904 -7.134 1.00 86.44 104 PHE A O 1
ATOM 751 N N . TRP A 1 105 ? 6.999 6.357 -6.913 1.00 88.25 105 TRP A N 1
ATOM 752 C CA . TRP A 1 105 ? 7.051 5.218 -7.834 1.00 88.25 105 TRP A CA 1
ATOM 753 C C . TRP A 1 105 ? 7.438 5.626 -9.257 1.00 88.25 105 TRP A C 1
ATOM 755 O O . TRP A 1 105 ? 8.249 4.955 -9.896 1.00 88.25 105 TRP A O 1
ATOM 765 N N . ASN A 1 106 ? 6.907 6.749 -9.742 1.00 89.00 106 ASN A N 1
ATOM 766 C CA . ASN A 1 106 ? 7.257 7.279 -11.056 1.00 89.00 106 ASN A CA 1
ATOM 767 C C . ASN A 1 106 ? 8.725 7.714 -11.131 1.00 89.00 106 ASN A C 1
ATOM 769 O O . ASN A 1 106 ? 9.381 7.440 -12.133 1.00 89.00 106 ASN A O 1
ATOM 773 N N . ASN A 1 107 ? 9.252 8.355 -10.087 1.00 88.81 107 ASN A N 1
ATOM 774 C CA . ASN A 1 107 ? 10.658 8.749 -10.029 1.00 88.81 107 ASN A CA 1
ATOM 775 C C . ASN A 1 107 ? 11.567 7.516 -9.975 1.00 88.81 107 ASN A C 1
ATOM 777 O O . ASN A 1 107 ? 12.504 7.423 -10.759 1.00 88.81 107 ASN A O 1
ATOM 781 N N . LEU A 1 108 ? 11.229 6.518 -9.151 1.00 89.94 108 LEU A N 1
ATOM 782 C CA . LEU A 1 108 ? 11.969 5.257 -9.080 1.00 89.94 108 LEU A CA 1
ATOM 783 C C . LEU A 1 108 ? 12.007 4.535 -10.436 1.00 89.94 108 LEU A C 1
ATOM 785 O O . LEU A 1 108 ? 13.060 4.067 -10.865 1.00 89.94 108 LEU A O 1
ATOM 789 N N . ALA A 1 109 ? 10.873 4.476 -11.142 1.00 91.50 109 ALA A N 1
ATOM 790 C CA . ALA A 1 109 ? 10.810 3.927 -12.493 1.00 91.50 109 ALA A CA 1
ATOM 791 C C . ALA A 1 109 ? 11.685 4.712 -13.479 1.00 91.50 109 ALA A C 1
ATOM 793 O O . ALA A 1 109 ? 12.379 4.112 -14.297 1.00 91.50 109 ALA A O 1
ATOM 794 N N . GLN A 1 110 ? 11.678 6.044 -13.405 1.00 88.81 110 GLN A N 1
ATOM 795 C CA . GLN A 1 110 ? 12.509 6.897 -14.257 1.00 88.81 110 GLN A CA 1
ATOM 796 C C . GLN A 1 110 ? 14.002 6.689 -14.004 1.00 88.81 110 GLN A C 1
ATOM 798 O O . GLN A 1 110 ? 14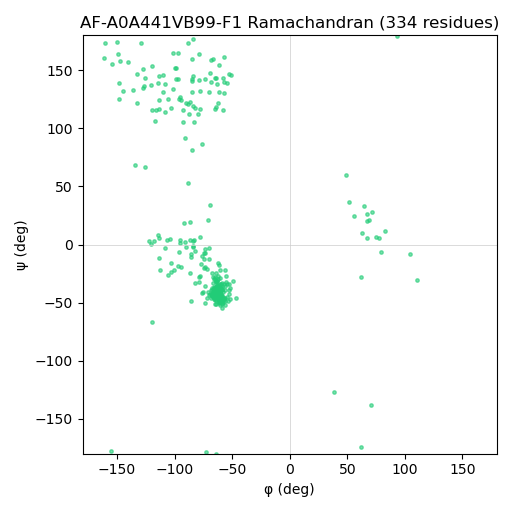.759 6.544 -14.966 1.00 88.81 110 GLN A O 1
ATOM 803 N N . ASP A 1 111 ? 14.408 6.622 -12.739 1.00 89.62 111 ASP A N 1
ATOM 804 C CA . ASP A 1 111 ? 15.794 6.384 -12.342 1.00 89.62 111 ASP A CA 1
ATOM 805 C C . ASP A 1 111 ? 16.260 4.993 -12.786 1.00 89.62 111 ASP A C 1
ATOM 807 O O . ASP A 1 111 ? 17.342 4.854 -13.365 1.00 89.62 111 ASP A O 1
ATOM 811 N N . PHE A 1 112 ? 15.414 3.972 -12.612 1.00 91.81 112 PHE A N 1
ATOM 812 C CA . PHE A 1 112 ? 15.690 2.620 -13.093 1.00 91.81 112 PHE A CA 1
ATOM 813 C C . PHE A 1 112 ? 15.831 2.579 -14.619 1.00 91.81 112 PHE A C 1
ATOM 815 O O . PHE A 1 112 ? 16.819 2.064 -15.135 1.00 91.81 112 PHE A O 1
ATOM 822 N N . GLU A 1 113 ? 14.886 3.156 -15.363 1.00 91.69 113 GLU A N 1
ATOM 823 C CA . GLU A 1 113 ? 14.955 3.221 -16.825 1.00 91.69 113 GLU A CA 1
ATOM 824 C C . GLU A 1 113 ? 16.219 3.955 -17.305 1.00 91.69 113 GLU A C 1
ATOM 826 O O . GLU A 1 113 ? 16.849 3.535 -18.279 1.00 91.69 113 GLU A O 1
ATOM 831 N N . ALA A 1 114 ? 16.612 5.035 -16.619 1.00 87.44 114 ALA A N 1
ATOM 832 C CA . ALA A 1 114 ? 17.819 5.799 -16.924 1.00 87.44 114 ALA A CA 1
ATOM 833 C C . ALA A 1 114 ? 19.107 4.996 -16.681 1.00 87.44 114 ALA A C 1
ATOM 835 O O . ALA A 1 114 ? 20.057 5.117 -17.462 1.00 87.44 114 ALA A O 1
ATOM 836 N N . ALA A 1 115 ? 19.141 4.185 -15.620 1.00 88.19 115 ALA A N 1
ATOM 837 C CA . ALA A 1 115 ? 20.261 3.310 -15.280 1.00 88.19 115 ALA A CA 1
ATOM 838 C C . ALA A 1 115 ? 20.303 2.025 -16.127 1.00 88.19 115 ALA A C 1
ATOM 840 O O . ALA A 1 115 ? 21.384 1.491 -16.383 1.00 88.19 115 ALA A O 1
ATOM 841 N N . HIS A 1 116 ? 19.149 1.569 -16.623 1.00 89.56 116 HIS A N 1
ATOM 842 C CA . HIS A 1 116 ? 18.994 0.339 -17.399 1.00 89.56 116 HIS A CA 1
ATOM 843 C C . HIS A 1 116 ? 18.304 0.589 -18.753 1.00 89.56 116 HIS A C 1
ATOM 845 O O . HIS A 1 116 ? 17.200 0.084 -18.997 1.00 89.56 116 HIS A O 1
ATOM 851 N N . PRO A 1 117 ? 18.945 1.327 -19.684 1.00 86.81 117 PRO A N 1
ATOM 852 C CA . PRO A 1 117 ? 18.352 1.605 -20.985 1.00 86.81 117 PRO A CA 1
ATOM 853 C C . PRO A 1 117 ? 17.990 0.309 -21.722 1.00 86.81 117 PRO A C 1
ATOM 855 O O . PRO A 1 117 ? 18.817 -0.593 -21.864 1.00 86.81 117 PRO A O 1
ATOM 858 N N . GLY A 1 118 ? 16.758 0.220 -22.228 1.00 90.06 118 GLY A N 1
ATOM 859 C CA . GLY A 1 118 ? 16.237 -0.982 -22.895 1.00 90.06 118 GLY A CA 1
ATOM 860 C C . GLY A 1 118 ? 15.267 -1.794 -22.037 1.00 90.06 118 GLY A C 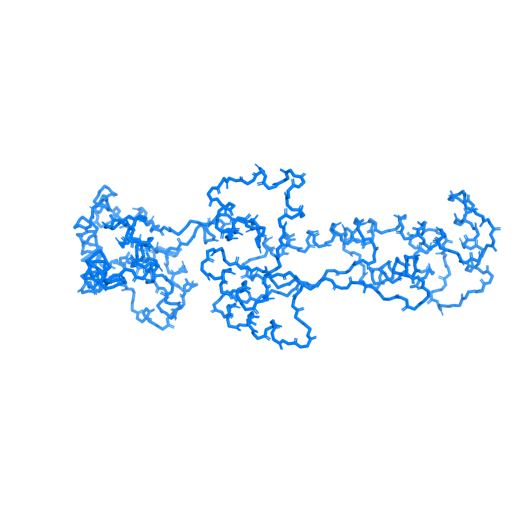1
ATOM 861 O O . GLY A 1 118 ? 14.608 -2.692 -22.573 1.00 90.06 118 GLY A O 1
ATOM 862 N N . TYR A 1 119 ? 15.130 -1.433 -20.762 1.00 93.00 119 TYR A N 1
ATOM 863 C CA . TYR A 1 119 ? 13.994 -1.789 -19.923 1.00 93.00 119 TYR A CA 1
ATOM 864 C C . TYR A 1 119 ? 13.007 -0.631 -19.861 1.00 93.00 119 TYR A C 1
ATOM 866 O O . TYR A 1 119 ? 13.408 0.525 -19.798 1.00 93.00 119 TYR A O 1
ATOM 874 N N . ARG A 1 120 ? 11.717 -0.951 -19.859 1.00 93.44 120 ARG A N 1
ATOM 875 C CA . ARG A 1 120 ? 10.625 -0.007 -19.633 1.00 93.44 120 ARG A CA 1
ATOM 876 C C . ARG A 1 120 ? 9.842 -0.456 -18.411 1.00 93.44 120 ARG A C 1
ATOM 878 O O . ARG A 1 120 ? 9.558 -1.641 -18.297 1.00 93.44 120 ARG A O 1
ATOM 885 N N . VAL A 1 121 ? 9.463 0.463 -17.537 1.00 94.88 121 VAL A N 1
ATOM 886 C CA . VAL A 1 121 ? 8.639 0.182 -16.362 1.00 94.88 121 VAL A CA 1
ATOM 887 C C . VAL A 1 121 ? 7.230 0.712 -16.612 1.00 94.88 121 VAL A C 1
ATOM 889 O O . VAL A 1 121 ? 7.033 1.881 -16.938 1.00 94.88 121 VAL A O 1
ATOM 892 N N . GLU A 1 122 ? 6.237 -0.159 -16.474 1.00 93.62 122 GLU A N 1
ATOM 893 C CA . GLU A 1 122 ? 4.821 0.184 -16.597 1.00 93.62 122 GLU A CA 1
ATOM 894 C C . GLU A 1 122 ? 4.129 -0.062 -15.260 1.00 93.62 122 GLU A C 1
ATOM 896 O O . GLU A 1 122 ? 3.910 -1.205 -14.863 1.00 93.62 122 GLU A O 1
ATOM 901 N N . ILE A 1 123 ? 3.797 1.021 -14.554 1.00 92.38 123 ILE A N 1
ATOM 902 C CA . ILE A 1 123 ? 3.145 0.957 -13.245 1.00 92.38 123 ILE A CA 1
ATOM 903 C C . ILE A 1 123 ? 1.639 1.110 -13.421 1.00 92.38 123 ILE A C 1
ATOM 905 O O . ILE A 1 123 ? 1.163 2.090 -13.991 1.00 92.38 123 ILE A O 1
ATOM 909 N N . THR A 1 124 ? 0.884 0.152 -12.894 1.00 89.56 124 THR A N 1
ATOM 910 C CA . THR A 1 124 ? -0.571 0.235 -12.788 1.00 89.56 124 THR A CA 1
ATOM 911 C C . THR A 1 124 ? -0.950 0.426 -11.327 1.00 89.56 124 THR A C 1
ATOM 913 O O . THR A 1 124 ? -0.736 -0.467 -10.505 1.00 89.56 124 THR A O 1
ATOM 916 N N . HIS A 1 125 ? -1.524 1.587 -11.008 1.00 86.62 125 HIS A N 1
ATOM 917 C CA . HIS A 1 125 ? -2.028 1.886 -9.671 1.00 86.62 125 HIS A CA 1
ATOM 918 C C . HIS A 1 125 ? -3.461 1.385 -9.509 1.00 86.62 125 HIS A C 1
ATOM 920 O O . HIS A 1 125 ? -4.359 1.792 -10.245 1.00 86.62 125 HIS A O 1
ATOM 926 N N . GLN A 1 126 ? -3.676 0.525 -8.521 1.00 82.81 126 GLN A N 1
ATOM 927 C CA . GLN A 1 126 ? -4.974 -0.069 -8.222 1.00 82.81 126 GLN A CA 1
ATOM 928 C C . GLN A 1 126 ? -5.556 0.522 -6.926 1.00 82.81 126 GLN A C 1
ATOM 930 O O . GLN A 1 126 ? -4.805 0.715 -5.965 1.00 82.81 126 GLN A O 1
ATOM 935 N N . PRO A 1 127 ? -6.864 0.825 -6.863 1.00 75.69 127 PRO A N 1
ATOM 936 C CA . PRO A 1 127 ? -7.509 1.254 -5.623 1.00 75.69 127 PRO A CA 1
ATOM 937 C C . PRO A 1 127 ? -7.362 0.208 -4.510 1.00 75.69 127 PRO A C 1
ATOM 939 O O . PRO A 1 127 ? -7.435 -0.987 -4.778 1.00 75.69 127 PRO A O 1
ATOM 942 N N . ASP A 1 128 ? -7.189 0.666 -3.269 1.00 71.31 128 ASP A N 1
ATOM 943 C CA . ASP A 1 128 ? -6.934 -0.181 -2.091 1.00 71.31 128 ASP A CA 1
ATOM 944 C C . ASP A 1 128 ? -8.048 -1.217 -1.837 1.00 71.31 128 ASP A C 1
ATOM 946 O O . ASP A 1 128 ? -7.789 -2.416 -1.750 1.00 71.31 128 ASP A O 1
ATOM 950 N N . TYR A 1 129 ? -9.305 -0.765 -1.814 1.00 68.44 129 TYR A N 1
ATOM 951 C CA . TYR A 1 12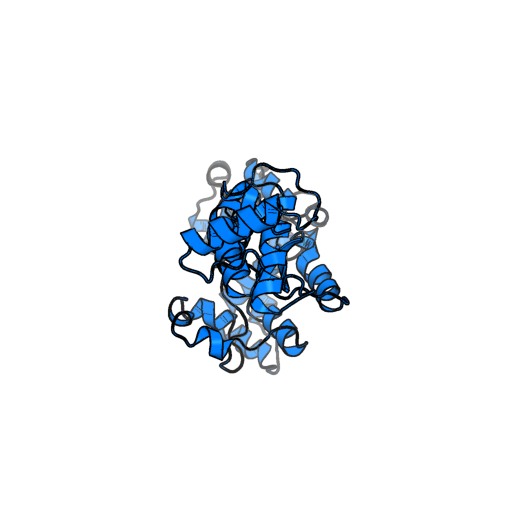9 ? -10.460 -1.565 -1.383 1.00 68.44 129 TYR A CA 1
ATOM 952 C C . TYR A 1 129 ? -10.735 -2.805 -2.253 1.00 68.44 129 TYR A C 1
ATOM 954 O O . TYR A 1 129 ? -11.193 -3.821 -1.741 1.00 68.44 129 TYR A O 1
ATOM 962 N N . GLU A 1 130 ? -10.400 -2.754 -3.543 1.00 74.69 130 GLU A N 1
ATOM 963 C CA . GLU A 1 130 ? -10.551 -3.866 -4.495 1.00 74.69 130 GLU A CA 1
ATOM 964 C C . GLU A 1 130 ? -9.209 -4.520 -4.857 1.00 74.69 130 GLU A C 1
ATOM 966 O O . GLU A 1 130 ? -9.160 -5.416 -5.702 1.00 74.69 130 GLU A O 1
ATOM 971 N N . TYR A 1 131 ? -8.099 -4.087 -4.246 1.00 84.25 131 TYR A N 1
ATOM 972 C CA . TYR A 1 131 ? -6.761 -4.471 -4.692 1.00 84.25 131 TYR A CA 1
ATOM 973 C C . TYR A 1 131 ? -6.570 -5.988 -4.713 1.00 84.25 131 TYR A C 1
ATOM 975 O O . TYR A 1 131 ? -6.087 -6.524 -5.704 1.00 84.25 131 TYR A O 1
ATOM 983 N N . LYS A 1 132 ? -6.975 -6.694 -3.648 1.00 82.56 132 LYS A N 1
ATOM 984 C CA . LYS A 1 132 ? -6.793 -8.154 -3.534 1.00 82.56 132 LYS A CA 1
ATOM 985 C C . LYS A 1 132 ? -7.553 -8.922 -4.616 1.00 82.56 132 LYS A C 1
ATOM 987 O O . LYS A 1 132 ? -6.995 -9.838 -5.212 1.00 82.56 132 LYS A O 1
ATOM 992 N N . GLU A 1 133 ? -8.799 -8.542 -4.884 1.00 82.81 133 GLU A N 1
ATOM 993 C CA . GLU A 1 133 ? -9.632 -9.181 -5.910 1.00 82.81 133 GLU A CA 1
ATOM 994 C C . GLU A 1 133 ? -9.088 -8.892 -7.313 1.00 82.81 133 GLU A C 1
ATOM 996 O O . GLU A 1 133 ? -8.889 -9.805 -8.119 1.00 82.81 133 GLU A O 1
ATOM 1001 N N . ARG A 1 134 ? -8.750 -7.625 -7.581 1.00 86.56 134 ARG A N 1
ATOM 1002 C CA . ARG A 1 134 ? -8.150 -7.209 -8.853 1.00 86.56 134 ARG A CA 1
ATOM 1003 C C . ARG A 1 134 ? -6.795 -7.857 -9.086 1.00 86.56 134 ARG A C 1
ATOM 1005 O O . ARG A 1 134 ? -6.517 -8.256 -10.211 1.00 86.56 134 ARG A O 1
ATOM 1012 N N . LEU A 1 135 ? -5.971 -7.999 -8.048 1.00 90.50 135 LEU A N 1
ATOM 1013 C CA . LEU A 1 135 ? -4.658 -8.625 -8.149 1.00 90.50 135 LEU A CA 1
ATOM 1014 C C . LEU A 1 135 ? -4.778 -10.064 -8.655 1.00 90.50 135 LEU A C 1
ATOM 1016 O O . LEU A 1 135 ? -4.082 -10.425 -9.598 1.00 90.50 135 LEU A O 1
ATOM 1020 N N . LEU A 1 136 ? -5.692 -10.863 -8.097 1.00 87.25 136 LEU A N 1
ATOM 1021 C CA . LEU A 1 136 ? -5.911 -12.235 -8.566 1.00 87.25 136 LEU A CA 1
ATOM 1022 C C . LEU A 1 136 ? -6.361 -12.271 -10.033 1.00 87.25 136 LEU A C 1
ATOM 1024 O O . LEU A 1 136 ? -5.846 -13.070 -10.815 1.00 87.25 136 LEU A O 1
ATOM 1028 N N . SER A 1 137 ? -7.254 -11.362 -10.440 1.00 89.06 137 SER A N 1
ATOM 1029 C CA . SER A 1 137 ? -7.646 -11.237 -11.850 1.00 89.06 137 SER A CA 1
ATOM 1030 C C . SER A 1 137 ? -6.474 -10.835 -12.753 1.00 89.06 137 SER A C 1
ATOM 1032 O O . SER A 1 137 ? -6.376 -11.332 -13.874 1.00 89.06 137 SER A O 1
ATOM 1034 N N . MET A 1 138 ? -5.592 -9.942 -12.295 1.00 91.25 138 MET A N 1
ATOM 1035 C CA . MET A 1 138 ? -4.404 -9.521 -13.041 1.00 91.25 138 MET A CA 1
ATOM 1036 C C . MET A 1 138 ? -3.409 -10.674 -13.198 1.00 91.25 138 MET A C 1
ATOM 1038 O O . MET A 1 138 ? -2.887 -10.878 -14.293 1.00 91.25 138 MET A O 1
ATOM 1042 N N . LEU A 1 139 ? -3.182 -11.444 -12.133 1.00 92.69 139 LEU A N 1
ATOM 1043 C CA . LEU A 1 139 ? -2.285 -12.601 -12.123 1.00 92.69 139 LEU A CA 1
ATOM 1044 C C . LEU A 1 139 ? -2.759 -13.729 -13.053 1.00 92.69 139 LEU A C 1
ATOM 1046 O O . LEU A 1 139 ? -1.929 -14.414 -13.643 1.00 92.69 139 LEU A O 1
ATOM 1050 N N . GLY A 1 140 ? -4.074 -13.891 -13.232 1.00 89.06 140 GLY A N 1
ATOM 1051 C CA . GLY A 1 140 ? -4.660 -14.844 -14.184 1.00 89.06 140 GLY A CA 1
ATOM 1052 C C . GLY A 1 140 ? -4.782 -14.335 -15.627 1.00 89.06 140 GLY A C 1
ATOM 1053 O O . GLY A 1 140 ? -5.278 -15.060 -16.489 1.00 89.06 140 GLY A O 1
ATOM 1054 N N . SER A 1 141 ? -4.387 -13.090 -15.910 1.00 91.38 141 SER A N 1
ATOM 1055 C CA . SER A 1 141 ? -4.505 -12.507 -17.252 1.00 91.38 141 SER A CA 1
ATOM 1056 C C . SER A 1 141 ? -3.390 -12.989 -18.200 1.00 91.38 141 SER A C 1
ATOM 1058 O O . SER A 1 141 ? -2.353 -13.461 -17.737 1.00 91.38 141 SER A O 1
ATOM 1060 N N . PRO A 1 142 ? -3.527 -12.817 -19.532 1.00 90.94 142 PRO A N 1
ATOM 1061 C CA . PRO A 1 142 ? -2.444 -13.109 -20.482 1.00 90.94 142 PRO A CA 1
ATOM 1062 C C . PRO A 1 142 ? -1.184 -12.248 -20.293 1.00 90.94 142 PRO A C 1
ATOM 1064 O O . PRO A 1 142 ? -0.134 -12.553 -20.856 1.00 90.94 142 PRO A O 1
ATOM 1067 N N . THR A 1 143 ? -1.290 -11.145 -19.546 1.00 90.50 143 THR A N 1
ATOM 1068 C CA . THR A 1 143 ? -0.200 -10.197 -19.291 1.00 90.50 143 THR A CA 1
ATOM 1069 C C . THR A 1 143 ? -0.150 -9.839 -17.803 1.00 90.50 143 THR A C 1
ATOM 1071 O O . THR A 1 143 ? -0.474 -8.701 -17.443 1.00 90.50 143 THR A O 1
ATOM 1074 N N . PRO A 1 144 ? 0.216 -10.791 -16.927 1.00 93.25 144 PRO A N 1
ATOM 1075 C CA . PRO A 1 144 ? 0.258 -10.550 -15.492 1.00 93.25 144 PRO A CA 1
ATOM 1076 C C . PRO A 1 144 ? 1.359 -9.539 -15.127 1.00 93.25 144 PRO A C 1
ATOM 1078 O O . PRO A 1 144 ? 2.285 -9.315 -15.917 1.00 93.25 144 PRO A O 1
ATOM 1081 N N . PRO A 1 145 ? 1.268 -8.896 -13.949 1.00 95.31 145 PRO A N 1
ATOM 1082 C CA . PRO A 1 145 ? 2.350 -8.063 -13.445 1.00 95.31 145 PRO A CA 1
ATOM 1083 C C . PRO A 1 145 ? 3.602 -8.904 -13.153 1.00 95.31 145 PRO A C 1
ATOM 1085 O O . PRO A 1 145 ? 3.500 -10.022 -12.655 1.00 95.31 145 PRO A O 1
ATOM 1088 N N . ASP A 1 146 ? 4.778 -8.337 -13.422 1.00 95.81 146 ASP A N 1
ATOM 1089 C CA . ASP A 1 146 ? 6.077 -8.928 -13.079 1.00 95.81 146 ASP A CA 1
ATOM 1090 C C . ASP A 1 146 ? 6.444 -8.646 -11.610 1.00 95.81 146 ASP A C 1
ATOM 1092 O O . ASP A 1 146 ? 7.086 -9.458 -10.945 1.00 95.81 146 ASP A O 1
ATOM 1096 N N . ILE A 1 147 ? 6.027 -7.484 -11.095 1.00 94.88 147 ILE A N 1
ATOM 1097 C CA . ILE A 1 147 ? 6.177 -7.064 -9.697 1.00 94.88 147 ILE A CA 1
ATOM 1098 C C . ILE A 1 147 ? 4.801 -6.654 -9.175 1.00 94.88 147 ILE A C 1
ATOM 1100 O O . ILE A 1 147 ? 4.071 -5.926 -9.844 1.00 94.88 147 ILE A O 1
ATOM 1104 N N . MET A 1 148 ? 4.451 -7.072 -7.962 1.00 93.69 148 MET A N 1
ATOM 1105 C CA . MET A 1 148 ? 3.188 -6.706 -7.324 1.00 93.69 148 MET A CA 1
ATOM 1106 C C . MET A 1 148 ? 3.400 -6.255 -5.884 1.00 93.69 148 MET A C 1
ATOM 1108 O O . MET A 1 148 ? 4.251 -6.788 -5.172 1.00 93.69 148 MET A O 1
ATOM 1112 N N . HIS A 1 149 ? 2.581 -5.308 -5.433 1.00 91.94 149 HIS A N 1
ATOM 1113 C CA . HIS A 1 149 ? 2.394 -5.100 -4.006 1.00 91.94 149 HIS A CA 1
ATOM 1114 C C . HIS A 1 149 ? 1.645 -6.296 -3.401 1.00 91.94 149 HIS A C 1
ATOM 1116 O O . HIS A 1 149 ? 0.684 -6.801 -3.984 1.00 91.94 149 HIS A O 1
ATOM 1122 N N . THR A 1 150 ? 2.068 -6.709 -2.211 1.00 91.94 150 THR A N 1
ATOM 1123 C CA . THR A 1 150 ? 1.398 -7.707 -1.379 1.00 91.94 150 THR A CA 1
ATOM 1124 C C . THR A 1 150 ? 1.615 -7.366 0.090 1.00 91.94 150 THR A C 1
ATOM 1126 O O . THR A 1 150 ? 2.593 -6.711 0.455 1.00 91.94 150 THR A O 1
ATOM 1129 N N . TRP A 1 151 ? 0.737 -7.875 0.944 1.00 90.25 151 TRP A N 1
ATOM 1130 C CA . TRP A 1 151 ? 0.970 -7.938 2.381 1.00 90.25 151 TRP A CA 1
ATOM 1131 C C . TRP A 1 151 ? 1.759 -9.203 2.719 1.00 90.25 151 TRP A C 1
ATOM 1133 O O . TRP A 1 151 ? 1.528 -10.260 2.124 1.00 90.25 151 TRP A O 1
ATOM 1143 N N . GLY A 1 152 ? 2.674 -9.096 3.683 1.00 90.38 152 GLY A N 1
ATOM 1144 C CA . GLY A 1 152 ? 3.364 -10.254 4.249 1.00 90.38 152 GLY A CA 1
ATOM 1145 C C . GLY A 1 152 ? 2.415 -11.208 4.990 1.00 90.38 152 GLY A C 1
ATOM 1146 O O . GLY A 1 152 ? 1.205 -10.986 5.092 1.00 90.38 152 GLY A O 1
ATOM 1147 N N . GLY A 1 153 ? 2.972 -12.285 5.536 1.00 88.00 153 GLY A N 1
ATOM 1148 C CA . GLY A 1 153 ? 2.232 -13.298 6.283 1.00 88.00 153 GLY A CA 1
ATOM 1149 C C . GLY A 1 153 ? 1.322 -14.141 5.388 1.00 88.00 153 GLY A C 1
ATOM 1150 O O . GLY A 1 153 ? 1.709 -14.541 4.290 1.00 88.00 153 GLY A O 1
ATOM 1151 N N . GLY A 1 154 ? 0.104 -14.423 5.860 1.00 86.06 154 GLY A N 1
ATOM 1152 C CA . GLY A 1 154 ? -0.809 -15.373 5.212 1.00 86.06 154 GLY A CA 1
ATOM 1153 C C . GLY A 1 154 ? -1.218 -15.006 3.781 1.00 86.06 154 GLY A C 1
ATOM 1154 O O . GLY A 1 154 ? -1.474 -15.897 2.978 1.00 86.06 154 GLY A O 1
ATOM 1155 N N . HIS A 1 155 ? -1.248 -13.715 3.427 1.00 89.81 155 HIS A N 1
ATOM 1156 C CA . HIS A 1 155 ? -1.582 -13.314 2.057 1.00 89.81 155 HIS A CA 1
ATOM 1157 C C . HIS A 1 155 ? -0.453 -13.640 1.070 1.00 89.81 155 HIS A C 1
ATOM 1159 O O . HIS A 1 155 ? -0.715 -14.243 0.030 1.00 89.81 155 HIS A O 1
ATOM 1165 N N . LEU A 1 156 ? 0.799 -13.317 1.419 1.00 93.50 156 LEU A N 1
ATOM 1166 C CA . LEU A 1 156 ? 1.968 -13.741 0.646 1.00 93.50 156 LEU A CA 1
ATOM 1167 C C . LEU A 1 156 ? 2.070 -15.268 0.576 1.00 93.50 156 LEU A C 1
ATOM 1169 O O . LEU A 1 156 ? 2.383 -15.800 -0.483 1.00 93.50 156 LEU A O 1
ATOM 1173 N N . GLU A 1 157 ? 1.775 -15.973 1.670 1.00 91.06 157 GLU A N 1
ATOM 1174 C CA . GLU A 1 157 ? 1.788 -17.439 1.676 1.00 91.06 157 GLU A CA 1
ATOM 1175 C C . GLU A 1 157 ? 0.762 -18.027 0.703 1.00 91.06 157 GLU A C 1
ATOM 1177 O O . GLU A 1 157 ? 1.090 -18.917 -0.077 1.00 91.06 157 GLU A O 1
ATOM 1182 N N . ALA A 1 158 ? -0.456 -17.481 0.665 1.00 90.56 158 ALA A N 1
ATOM 1183 C CA . ALA A 1 158 ? -1.462 -17.896 -0.308 1.00 90.56 158 ALA A CA 1
ATOM 1184 C C . ALA A 1 158 ? -0.997 -17.656 -1.756 1.00 90.56 158 ALA A C 1
ATOM 1186 O O . ALA A 1 158 ? -1.167 -18.525 -2.610 1.00 90.56 158 ALA A O 1
ATOM 1187 N N . LEU A 1 159 ? -0.361 -16.509 -2.032 1.00 93.38 159 LEU A N 1
ATOM 1188 C CA . LEU A 1 159 ? 0.223 -16.213 -3.347 1.00 93.38 159 LEU A CA 1
ATOM 1189 C C . LEU A 1 159 ? 1.373 -17.167 -3.693 1.00 93.38 159 LEU A C 1
ATOM 1191 O O . LEU A 1 159 ? 1.483 -17.597 -4.839 1.00 93.38 159 LEU A O 1
ATOM 1195 N N . ARG A 1 160 ? 2.205 -17.537 -2.714 1.00 94.38 160 ARG A N 1
ATOM 1196 C CA . ARG A 1 160 ? 3.291 -18.510 -2.877 1.00 94.38 160 ARG A CA 1
ATOM 1197 C C . ARG A 1 160 ? 2.758 -19.896 -3.221 1.00 94.38 160 ARG A C 1
ATOM 1199 O O . ARG A 1 160 ? 3.202 -20.477 -4.207 1.00 94.38 160 ARG A O 1
ATOM 1206 N N . VAL A 1 161 ? 1.795 -20.404 -2.452 1.00 92.12 161 VAL A N 1
ATOM 1207 C CA . VAL A 1 161 ? 1.157 -21.711 -2.694 1.00 92.12 161 VAL A CA 1
ATOM 1208 C C . VAL A 1 161 ? 0.466 -21.738 -4.059 1.00 92.12 161 VAL A C 1
ATOM 1210 O O . VAL A 1 161 ? 0.531 -22.743 -4.759 1.00 92.12 161 VAL A O 1
ATOM 1213 N N . ALA A 1 162 ? -0.132 -20.618 -4.474 1.00 91.62 162 ALA A N 1
ATOM 1214 C CA . ALA A 1 162 ? -0.729 -20.461 -5.798 1.00 91.62 162 ALA A CA 1
ATOM 1215 C C . ALA A 1 162 ? 0.296 -20.308 -6.946 1.00 91.62 162 ALA A C 1
ATOM 1217 O O . ALA A 1 162 ? -0.103 -20.246 -8.106 1.00 91.62 162 ALA A O 1
ATOM 1218 N N . GLY A 1 163 ? 1.601 -20.249 -6.654 1.00 92.81 163 GLY A N 1
ATOM 1219 C CA . GLY A 1 163 ? 2.666 -20.141 -7.657 1.00 92.81 163 GLY A CA 1
ATOM 1220 C C . GLY A 1 163 ? 2.946 -18.720 -8.160 1.00 92.81 163 GLY A C 1
ATOM 1221 O O . GLY A 1 163 ? 3.675 -18.553 -9.134 1.00 92.81 163 GLY A O 1
ATOM 1222 N N . PHE A 1 164 ? 2.405 -17.693 -7.502 1.00 94.00 164 PHE A N 1
ATOM 1223 C CA . PHE A 1 164 ? 2.568 -16.287 -7.887 1.00 94.00 164 PHE A CA 1
ATOM 1224 C C . PHE A 1 164 ? 3.694 -15.555 -7.144 1.00 94.00 164 PHE A C 1
ATOM 1226 O O . PHE A 1 164 ? 3.992 -14.411 -7.478 1.00 94.00 164 PHE A O 1
ATOM 1233 N N . ALA A 1 165 ? 4.335 -16.184 -6.153 1.00 94.88 165 ALA A N 1
ATOM 1234 C CA . ALA A 1 165 ? 5.484 -15.610 -5.450 1.00 94.88 165 ALA A CA 1
ATOM 1235 C C . ALA A 1 165 ? 6.761 -16.416 -5.730 1.00 94.88 165 ALA A C 1
ATOM 1237 O O . ALA A 1 165 ? 6.865 -17.592 -5.378 1.00 94.88 165 ALA A O 1
ATOM 1238 N N . ARG A 1 166 ? 7.742 -15.767 -6.366 1.00 95.56 166 ARG A N 1
ATOM 1239 C CA . ARG A 1 166 ? 9.051 -16.350 -6.692 1.00 95.56 166 ARG A CA 1
ATOM 1240 C C . ARG A 1 166 ? 9.954 -16.360 -5.456 1.00 95.56 166 ARG A C 1
ATOM 1242 O O . ARG A 1 166 ? 9.965 -15.386 -4.712 1.00 95.56 166 ARG A O 1
ATOM 1249 N N . ASP A 1 167 ? 10.738 -17.422 -5.275 1.00 96.06 167 ASP A N 1
ATOM 1250 C CA . ASP A 1 167 ? 11.825 -17.447 -4.288 1.00 96.06 167 ASP A CA 1
ATOM 1251 C C . ASP A 1 167 ? 12.892 -16.404 -4.673 1.00 96.06 167 ASP A C 1
ATOM 1253 O O . ASP A 1 167 ? 13.464 -16.469 -5.762 1.00 96.06 167 ASP A O 1
ATOM 1257 N N . LEU A 1 168 ? 13.112 -15.426 -3.796 1.00 94.94 168 LEU A N 1
ATOM 1258 C CA . LEU A 1 168 ? 14.075 -14.330 -3.940 1.00 94.94 168 LEU A CA 1
ATOM 1259 C C . LEU A 1 168 ? 15.324 -14.540 -3.075 1.00 94.94 168 LEU A C 1
ATOM 1261 O O . LEU A 1 168 ? 16.164 -13.646 -2.985 1.00 94.94 168 LEU A O 1
ATOM 1265 N N . THR A 1 169 ? 15.450 -15.682 -2.393 1.00 93.50 169 THR A N 1
ATOM 1266 C CA . THR A 1 169 ? 16.497 -15.906 -1.386 1.00 93.50 169 THR A CA 1
ATOM 1267 C C . THR A 1 169 ? 17.884 -15.654 -1.955 1.00 93.50 169 THR A C 1
ATOM 1269 O O . THR A 1 169 ? 18.682 -14.966 -1.322 1.00 93.50 169 THR A O 1
ATOM 1272 N N . LYS A 1 170 ? 18.173 -16.156 -3.161 1.00 93.00 170 LYS A N 1
ATOM 1273 C CA . LYS A 1 170 ? 19.477 -15.971 -3.804 1.00 93.00 170 LYS A CA 1
ATOM 1274 C C . LYS A 1 170 ? 19.766 -14.489 -4.048 1.00 93.00 170 LYS A C 1
ATOM 1276 O O . LYS A 1 170 ? 20.821 -14.012 -3.660 1.00 93.00 170 LYS A O 1
ATOM 1281 N N . GLU A 1 171 ? 18.826 -13.770 -4.652 1.00 90.25 171 GLU A N 1
ATOM 1282 C CA . GLU A 1 171 ? 18.965 -12.349 -4.976 1.00 90.25 171 GLU A CA 1
ATOM 1283 C C . GLU A 1 171 ? 19.052 -11.457 -3.731 1.00 90.25 171 GLU A C 1
ATOM 1285 O O . GLU A 1 171 ? 19.677 -10.399 -3.774 1.00 90.25 171 GLU A O 1
ATOM 1290 N N . MET A 1 172 ? 18.426 -11.862 -2.624 1.00 88.81 172 MET A N 1
ATOM 1291 C CA . MET A 1 172 ? 18.435 -11.107 -1.368 1.00 88.81 172 MET A CA 1
ATOM 1292 C C . MET A 1 172 ? 19.644 -11.420 -0.474 1.00 88.81 172 MET A C 1
ATOM 1294 O O . MET A 1 172 ? 20.041 -10.584 0.341 1.00 88.81 172 MET A O 1
ATOM 1298 N N . SER A 1 173 ? 20.248 -12.603 -0.630 1.00 83.56 173 SER A N 1
ATOM 1299 C CA . SER A 1 173 ? 21.358 -13.077 0.213 1.00 83.56 173 SER A CA 1
ATOM 1300 C C . SER A 1 173 ? 22.701 -12.401 -0.074 1.00 83.56 173 SER A C 1
ATOM 1302 O O . SER A 1 173 ? 23.622 -12.553 0.724 1.00 83.56 173 SER A O 1
ATOM 1304 N N . ASP A 1 174 ? 22.804 -11.581 -1.124 1.00 82.12 174 ASP A N 1
ATOM 1305 C CA . ASP A 1 174 ? 23.990 -10.764 -1.444 1.00 82.12 174 ASP A CA 1
ATOM 1306 C C . ASP A 1 174 ? 24.204 -9.576 -0.466 1.00 82.12 174 ASP A C 1
ATOM 1308 O O . ASP A 1 174 ? 24.880 -8.598 -0.776 1.00 82.12 174 ASP A O 1
ATOM 1312 N N . GLY A 1 175 ? 23.630 -9.655 0.741 1.00 71.19 175 GLY A N 1
ATOM 1313 C CA . GLY A 1 175 ? 23.909 -8.787 1.890 1.00 71.19 175 GLY A CA 1
ATOM 1314 C C . GLY A 1 175 ? 22.773 -7.840 2.274 1.00 71.19 175 GLY A C 1
ATOM 1315 O O . GLY A 1 175 ? 22.590 -7.562 3.458 1.00 71.19 175 GLY A O 1
ATOM 1316 N N . TRP A 1 176 ? 21.953 -7.398 1.321 1.00 84.00 176 TRP A N 1
ATOM 1317 C CA . TRP A 1 176 ? 20.945 -6.362 1.579 1.00 84.00 176 TRP A CA 1
ATOM 1318 C C . TRP A 1 176 ? 19.700 -6.873 2.325 1.00 84.00 176 TRP A C 1
ATOM 1320 O O . TRP A 1 176 ? 18.998 -6.087 2.955 1.00 84.00 176 TRP A O 1
ATOM 1330 N N . ALA A 1 177 ? 19.458 -8.192 2.379 1.00 83.00 177 ALA A N 1
ATOM 1331 C CA . ALA A 1 177 ? 18.457 -8.762 3.290 1.00 83.00 177 ALA A CA 1
ATOM 1332 C C . ALA A 1 177 ? 18.705 -8.373 4.762 1.00 83.00 177 ALA A C 1
ATOM 1334 O O . ALA A 1 177 ? 17.755 -8.196 5.525 1.00 83.00 177 ALA A O 1
ATOM 1335 N N . MET A 1 178 ? 19.975 -8.212 5.154 1.00 82.00 178 MET A N 1
ATOM 1336 C CA . MET A 1 178 ? 20.371 -7.864 6.524 1.00 82.00 178 MET A CA 1
ATOM 1337 C C . MET A 1 178 ? 20.134 -6.387 6.863 1.00 82.00 178 MET A C 1
ATOM 1339 O O . MET A 1 178 ? 20.230 -6.007 8.029 1.00 82.00 178 MET A O 1
ATOM 1343 N N . GLU A 1 179 ? 19.798 -5.555 5.874 1.00 87.06 179 GLU A N 1
ATOM 1344 C CA . GLU A 1 179 ? 19.406 -4.160 6.096 1.00 87.06 179 GLU A CA 1
ATOM 1345 C C . GLU A 1 179 ? 17.986 -4.052 6.671 1.00 87.06 179 GLU A C 1
ATOM 1347 O O . GLU A 1 179 ? 17.630 -3.051 7.301 1.00 87.06 179 GLU A O 1
ATOM 1352 N N . PHE A 1 180 ? 17.169 -5.100 6.519 1.00 88.44 180 PHE A N 1
ATOM 1353 C CA . PHE A 1 180 ? 15.835 -5.153 7.102 1.00 88.44 180 PHE A CA 1
ATOM 1354 C C . PHE A 1 180 ? 15.871 -5.623 8.553 1.00 88.44 180 PHE A C 1
ATOM 1356 O O . PHE A 1 180 ? 16.623 -6.514 8.945 1.00 88.44 180 PHE A O 1
ATOM 1363 N N . ARG A 1 181 ? 14.969 -5.073 9.377 1.00 87.25 181 ARG A N 1
ATOM 1364 C CA . ARG A 1 181 ? 14.791 -5.581 10.742 1.00 87.25 181 ARG A CA 1
ATOM 1365 C C . ARG A 1 181 ? 14.305 -7.040 10.702 1.00 87.25 181 ARG A C 1
ATOM 1367 O O . ARG A 1 181 ? 13.366 -7.320 9.953 1.00 87.25 181 ARG A O 1
ATOM 1374 N N . PRO A 1 182 ? 14.824 -7.941 11.563 1.00 84.75 182 PRO A N 1
ATOM 1375 C CA . PRO A 1 182 ? 14.492 -9.368 11.515 1.00 84.75 182 PRO A CA 1
ATOM 1376 C C . PRO A 1 182 ? 12.989 -9.679 11.525 1.00 84.75 182 PRO A C 1
ATOM 1378 O O . PRO A 1 182 ? 12.524 -10.492 10.734 1.00 84.75 182 PRO A O 1
ATOM 1381 N N . GLY A 1 183 ? 12.207 -8.990 12.365 1.00 82.62 183 GLY A N 1
ATOM 1382 C CA . GLY A 1 183 ? 10.754 -9.201 12.436 1.00 82.62 183 GLY A CA 1
ATOM 1383 C C . GLY A 1 183 ? 9.996 -8.775 11.172 1.00 82.62 183 GLY A C 1
ATOM 1384 O O . GLY A 1 183 ? 8.957 -9.349 10.852 1.00 82.62 183 GLY A O 1
ATOM 1385 N N . VAL A 1 184 ? 10.527 -7.801 10.427 1.00 86.19 184 VAL A N 1
ATOM 1386 C CA . VAL A 1 184 ? 9.953 -7.369 9.147 1.00 86.19 184 VAL A CA 1
ATOM 1387 C C . VAL A 1 184 ? 10.238 -8.424 8.089 1.00 86.19 184 VAL A C 1
ATOM 1389 O O . VAL A 1 184 ? 9.308 -8.900 7.445 1.00 86.19 184 VAL A O 1
ATOM 1392 N N . LEU A 1 185 ? 11.502 -8.842 7.965 1.00 88.75 185 LEU A N 1
ATOM 1393 C CA . LEU A 1 185 ? 11.905 -9.857 6.994 1.00 88.75 185 LEU A CA 1
ATOM 1394 C C . LEU A 1 185 ? 11.189 -11.192 7.238 1.00 88.75 185 LEU A C 1
ATOM 1396 O O . LEU A 1 185 ? 10.736 -11.817 6.287 1.00 88.75 185 LEU A O 1
ATOM 1400 N N . GLN A 1 186 ? 10.986 -11.579 8.503 1.00 88.75 186 GLN A N 1
ATOM 1401 C CA . GLN A 1 186 ? 10.242 -12.789 8.870 1.00 88.75 186 GLN A CA 1
ATOM 1402 C C . GLN A 1 186 ? 8.835 -12.835 8.254 1.00 88.75 186 GLN A C 1
ATOM 1404 O O . GLN A 1 186 ? 8.377 -13.907 7.880 1.00 88.75 186 GLN A O 1
ATOM 1409 N N . SER A 1 187 ? 8.160 -11.692 8.099 1.00 89.00 187 SER A N 1
ATOM 1410 C CA . SER A 1 187 ? 6.819 -11.641 7.493 1.00 89.00 187 SER A CA 1
ATOM 1411 C C . SER A 1 187 ? 6.821 -11.939 5.987 1.00 89.00 187 SER A C 1
ATOM 1413 O O . SER A 1 187 ? 5.758 -12.149 5.406 1.00 89.00 187 SER A O 1
ATOM 1415 N N . PHE A 1 188 ? 7.994 -11.960 5.354 1.00 92.81 188 PHE A N 1
ATOM 1416 C CA . PHE A 1 188 ? 8.190 -12.279 3.940 1.00 92.81 188 PHE A CA 1
ATOM 1417 C C . PHE A 1 188 ? 8.970 -13.586 3.731 1.00 92.81 188 PHE A C 1
ATOM 1419 O O . PHE A 1 188 ? 9.281 -13.937 2.591 1.00 92.81 188 PHE A O 1
ATOM 1426 N N . THR A 1 189 ? 9.256 -14.313 4.815 1.00 91.25 189 THR A N 1
ATOM 1427 C CA . THR A 1 189 ? 10.008 -15.568 4.804 1.00 91.25 189 THR A CA 1
ATOM 1428 C C . THR A 1 189 ? 9.091 -16.738 5.126 1.00 91.25 189 THR A C 1
ATOM 1430 O O . THR A 1 189 ? 8.372 -16.703 6.120 1.00 91.25 189 THR A O 1
ATOM 1433 N N . GLN A 1 190 ? 9.149 -17.791 4.312 1.00 91.25 190 GLN A N 1
ATOM 1434 C CA . GLN A 1 190 ? 8.404 -19.036 4.503 1.00 91.25 190 GLN A CA 1
ATOM 1435 C C . GLN A 1 190 ? 9.332 -20.218 4.241 1.00 91.25 190 GLN A C 1
ATOM 1437 O O . GLN A 1 190 ? 10.082 -20.211 3.266 1.00 91.25 190 GLN A O 1
ATOM 1442 N N . ASP A 1 191 ? 9.336 -21.208 5.133 1.00 88.88 191 ASP A N 1
ATOM 1443 C CA . ASP A 1 191 ? 10.212 -22.387 5.039 1.00 88.88 191 ASP A CA 1
ATOM 1444 C C . ASP A 1 191 ? 11.703 -22.035 4.835 1.00 88.88 191 ASP A C 1
ATOM 1446 O O . ASP A 1 191 ? 12.427 -22.685 4.080 1.00 88.88 191 ASP A O 1
ATOM 1450 N N . GLY A 1 192 ? 12.163 -20.951 5.472 1.00 89.56 192 GLY A N 1
ATOM 1451 C CA . GLY A 1 192 ? 13.542 -20.457 5.363 1.00 89.56 192 GLY A CA 1
ATOM 1452 C C . GLY A 1 192 ? 13.882 -19.735 4.051 1.00 89.56 192 GLY A C 1
ATOM 1453 O O . GLY A 1 192 ? 15.040 -19.376 3.854 1.00 89.56 192 GLY A O 1
ATOM 1454 N N . ARG A 1 193 ? 12.901 -19.497 3.173 1.00 93.81 193 ARG A N 1
ATOM 1455 C CA . ARG A 1 193 ? 13.062 -18.793 1.890 1.00 93.81 193 ARG A CA 1
ATOM 1456 C C . ARG A 1 193 ? 12.328 -17.461 1.876 1.00 93.81 193 ARG A C 1
ATOM 1458 O O . ARG A 1 193 ? 11.244 -17.355 2.443 1.00 93.81 193 ARG A O 1
ATOM 1465 N N . ILE A 1 194 ? 12.896 -16.461 1.210 1.00 93.81 194 ILE A N 1
ATOM 1466 C CA . ILE A 1 194 ? 12.337 -15.106 1.133 1.00 93.81 194 ILE A CA 1
ATOM 1467 C C . ILE A 1 194 ? 11.516 -14.966 -0.153 1.00 93.81 194 ILE A C 1
ATOM 1469 O O . ILE A 1 194 ? 12.030 -15.218 -1.237 1.00 93.81 194 ILE A O 1
ATOM 1473 N N . TYR A 1 195 ? 10.257 -14.537 -0.047 1.00 95.50 195 TYR A N 1
ATOM 1474 C CA . TYR A 1 195 ? 9.318 -14.441 -1.181 1.00 95.50 195 TYR A CA 1
ATOM 1475 C C . TYR A 1 195 ? 8.835 -13.018 -1.472 1.00 95.50 195 TYR A C 1
ATOM 1477 O O . TYR A 1 195 ? 8.002 -12.804 -2.352 1.00 95.50 195 TYR A O 1
ATOM 1485 N N . GLY A 1 196 ? 9.339 -12.025 -0.745 1.00 93.44 196 GLY A N 1
ATOM 1486 C CA . GLY A 1 196 ? 9.014 -10.635 -1.010 1.00 93.44 196 GLY A CA 1
ATOM 1487 C C . GLY A 1 196 ? 10.009 -9.676 -0.384 1.00 93.44 196 GLY A C 1
ATOM 1488 O O . GLY A 1 196 ? 10.752 -10.021 0.532 1.00 93.44 196 GLY A O 1
ATOM 1489 N N . VAL A 1 197 ? 10.006 -8.459 -0.913 1.00 92.44 197 VAL A N 1
ATOM 1490 C CA . VAL A 1 197 ? 10.901 -7.387 -0.491 1.00 92.44 197 VAL A CA 1
ATOM 1491 C C . VAL A 1 197 ? 10.117 -6.417 0.388 1.00 92.44 197 VAL A C 1
ATOM 1493 O O . VAL A 1 197 ? 9.158 -5.815 -0.105 1.00 92.44 197 VAL A O 1
ATOM 1496 N N . PRO A 1 198 ? 10.485 -6.236 1.669 1.00 90.19 198 PRO A N 1
ATOM 1497 C CA . PRO A 1 198 ? 9.812 -5.259 2.511 1.00 90.19 198 PRO A CA 1
ATOM 1498 C C . PRO A 1 198 ? 9.992 -3.834 1.970 1.00 90.19 198 PRO A C 1
ATOM 1500 O O . PRO A 1 198 ? 11.113 -3.351 1.844 1.00 90.19 198 PRO A O 1
ATOM 1503 N N . SER A 1 199 ? 8.889 -3.142 1.674 1.00 85.75 199 SER A N 1
ATOM 1504 C CA . SER A 1 199 ? 8.911 -1.749 1.192 1.00 85.75 199 SER A CA 1
ATOM 1505 C C . SER A 1 199 ? 8.471 -0.730 2.244 1.00 85.75 199 SER A C 1
ATOM 1507 O O . SER A 1 199 ? 8.839 0.439 2.178 1.00 85.75 199 SER A O 1
ATOM 1509 N N . SER A 1 200 ? 7.651 -1.152 3.204 1.00 81.31 200 SER A N 1
ATOM 1510 C CA . SER A 1 200 ? 7.139 -0.315 4.287 1.00 81.31 200 SER A CA 1
ATOM 1511 C C . SER A 1 200 ? 6.792 -1.172 5.500 1.00 81.31 200 SER A C 1
ATOM 1513 O O . SER A 1 200 ? 6.513 -2.366 5.387 1.00 81.31 200 SER A O 1
ATOM 1515 N N . VAL A 1 201 ? 6.812 -0.544 6.675 1.00 82.44 201 VAL A N 1
ATOM 1516 C CA . VAL A 1 201 ? 6.231 -1.103 7.897 1.00 82.44 201 VAL A CA 1
ATOM 1517 C C . VAL A 1 201 ? 5.062 -0.219 8.277 1.00 82.44 201 VAL A C 1
ATOM 1519 O O . VAL A 1 201 ? 5.205 0.996 8.438 1.00 82.44 201 VAL A O 1
ATOM 1522 N N . GLU A 1 202 ? 3.905 -0.844 8.406 1.00 84.56 202 GLU A N 1
ATOM 1523 C CA . GLU A 1 202 ? 2.663 -0.165 8.718 1.00 84.56 202 GLU A CA 1
ATOM 1524 C C . GLU A 1 202 ? 2.171 -0.605 10.095 1.00 84.56 202 GLU A C 1
ATOM 1526 O O . GLU A 1 202 ? 2.262 -1.778 10.461 1.00 84.56 202 GLU A O 1
ATOM 1531 N N . LEU A 1 203 ? 1.666 0.352 10.870 1.00 85.50 203 LEU A N 1
ATOM 1532 C CA . LEU A 1 203 ? 1.114 0.108 12.196 1.00 85.50 203 LEU A CA 1
ATOM 1533 C C . LEU A 1 203 ? -0.348 0.525 12.197 1.00 85.50 203 LEU A C 1
ATOM 1535 O O . LEU A 1 203 ? -0.648 1.712 12.059 1.00 85.50 203 LEU A O 1
ATOM 1539 N N . VAL A 1 204 ? -1.240 -0.443 12.403 1.00 90.62 204 VAL A N 1
ATOM 1540 C CA . VAL A 1 204 ? -2.646 -0.176 12.714 1.00 90.62 204 VAL A CA 1
ATOM 1541 C C . VAL A 1 204 ? -2.777 0.052 14.206 1.00 90.62 204 VAL A C 1
ATOM 1543 O O . VAL A 1 204 ? -2.238 -0.696 15.020 1.00 90.62 204 VAL A O 1
ATOM 1546 N N . SER A 1 205 ? -3.458 1.123 14.581 1.00 91.75 205 SER A N 1
ATOM 1547 C CA . SER A 1 205 ? -3.622 1.525 15.974 1.00 91.75 205 SER A CA 1
ATOM 1548 C C . SER A 1 205 ? -4.950 2.235 16.175 1.00 91.75 205 SER A C 1
ATOM 1550 O O . SER A 1 205 ? -5.591 2.676 15.220 1.00 91.75 205 SER A O 1
ATOM 1552 N N . LEU A 1 206 ? -5.350 2.351 17.439 1.00 93.19 206 LEU A N 1
ATOM 1553 C CA . LEU A 1 206 ? -6.413 3.255 17.847 1.00 93.19 206 LEU A CA 1
ATOM 1554 C C . LEU A 1 206 ? -5.841 4.672 17.958 1.00 93.19 206 LEU A C 1
ATOM 1556 O O . LEU A 1 206 ? -5.031 4.966 18.838 1.00 93.19 206 LEU A O 1
ATOM 1560 N N . TRP A 1 207 ? -6.281 5.554 17.075 1.00 94.44 207 TRP A N 1
ATOM 1561 C CA . TRP A 1 207 ? -5.921 6.966 17.073 1.00 94.44 207 TRP A CA 1
ATOM 1562 C C . TRP A 1 207 ? -7.006 7.772 17.765 1.00 94.44 207 TRP A C 1
ATOM 1564 O O . TRP A 1 207 ? -8.187 7.473 17.614 1.00 94.44 207 TRP A O 1
ATOM 1574 N N . THR A 1 208 ? -6.613 8.794 18.524 1.00 96.12 208 THR A N 1
ATOM 1575 C CA . THR A 1 208 ? -7.529 9.550 19.388 1.00 96.12 208 THR A CA 1
ATOM 1576 C C . THR A 1 208 ? -7.439 11.050 19.138 1.00 96.12 208 THR A C 1
ATOM 1578 O O . THR A 1 208 ? -6.341 11.612 19.128 1.00 96.12 208 THR A O 1
ATOM 1581 N N . ASN A 1 209 ? -8.581 11.722 19.039 1.00 96.69 209 ASN A N 1
ATOM 1582 C CA . ASN A 1 209 ? -8.678 13.175 19.028 1.00 96.69 209 ASN A CA 1
ATOM 1583 C C . ASN A 1 209 ? -8.671 13.706 20.471 1.00 96.69 209 ASN A C 1
ATOM 1585 O O . ASN A 1 209 ? -9.665 13.605 21.190 1.00 96.69 209 ASN A O 1
ATOM 1589 N N . LYS A 1 210 ? -7.541 14.289 20.890 1.00 96.81 210 LYS A N 1
ATOM 1590 C CA . LYS A 1 210 ? -7.337 14.761 22.271 1.00 96.81 210 LYS A CA 1
ATOM 1591 C C . LYS A 1 210 ? -8.382 15.787 22.716 1.00 96.81 210 LYS A C 1
ATOM 1593 O O . LYS A 1 210 ? -8.873 15.677 23.831 1.00 96.81 210 LYS A O 1
ATOM 1598 N N . ALA A 1 211 ? -8.757 16.724 21.844 1.00 97.50 211 ALA A N 1
ATOM 1599 C CA . ALA A 1 211 ? -9.725 17.770 22.175 1.00 97.50 211 ALA A CA 1
ATOM 1600 C C . ALA A 1 211 ? -11.128 17.196 22.428 1.00 97.50 211 ALA A C 1
ATOM 1602 O O . ALA A 1 211 ? -11.841 17.655 23.317 1.00 97.50 211 ALA A O 1
ATOM 1603 N N . LEU A 1 212 ? -11.525 16.162 21.679 1.00 98.06 212 LEU A N 1
ATOM 1604 C CA . LEU A 1 212 ? -12.808 15.490 21.897 1.00 98.06 212 LEU A CA 1
ATOM 1605 C C . LEU A 1 212 ? -12.804 14.607 23.147 1.00 98.06 212 LEU A C 1
ATOM 1607 O O . LEU A 1 212 ? -13.815 14.562 23.846 1.00 98.06 212 LEU A O 1
ATOM 1611 N N . LEU A 1 213 ? -11.680 13.947 23.454 1.00 98.25 213 LEU A N 1
ATOM 1612 C CA . LEU A 1 213 ? -11.530 13.233 24.724 1.00 98.25 213 LEU A CA 1
ATOM 1613 C C . LEU A 1 213 ? -11.642 14.201 25.910 1.00 98.25 213 LEU A C 1
ATOM 1615 O O . LEU A 1 213 ? -12.423 13.952 26.825 1.00 98.25 213 LEU A O 1
ATOM 1619 N N . GLU A 1 214 ? -10.934 15.331 25.859 1.00 97.75 214 GLU A N 1
ATOM 1620 C CA . GLU A 1 214 ? -10.972 16.369 26.894 1.00 97.75 214 GLU A CA 1
ATOM 1621 C C . GLU A 1 214 ? -12.380 16.949 27.072 1.00 97.75 214 GLU A C 1
ATOM 1623 O O . GLU A 1 214 ? -12.878 17.017 28.194 1.00 97.75 214 GLU A O 1
ATOM 1628 N N . LYS A 1 215 ? -13.071 17.267 25.969 1.00 96.94 215 LYS A N 1
ATOM 1629 C CA . LYS A 1 215 ? -14.457 17.760 25.987 1.00 96.94 215 LYS A CA 1
ATOM 1630 C C . LYS A 1 215 ? -15.428 16.800 26.687 1.00 96.94 215 LYS A C 1
ATOM 1632 O O . LYS A 1 215 ? -16.381 17.255 27.311 1.00 96.94 215 LYS A O 1
ATOM 1637 N N . ALA A 1 216 ? -15.200 15.491 26.585 1.00 97.62 216 ALA A N 1
ATOM 1638 C CA . ALA A 1 216 ? -16.004 14.470 27.257 1.00 97.62 216 ALA A CA 1
ATOM 1639 C C . ALA A 1 216 ? -15.474 14.076 28.650 1.00 97.62 216 ALA A C 1
ATOM 1641 O O . ALA A 1 216 ? -16.028 13.175 29.280 1.00 97.62 216 ALA A O 1
ATOM 1642 N N . GLY A 1 217 ? -14.396 14.705 29.133 1.00 97.00 217 GLY A N 1
ATOM 1643 C CA . GLY A 1 217 ? -13.756 14.349 30.402 1.00 97.00 217 GLY A CA 1
ATOM 1644 C C . GLY A 1 217 ? -13.081 12.970 30.396 1.00 97.00 217 GLY A C 1
ATOM 1645 O O . GLY A 1 217 ? -12.847 12.386 31.458 1.00 97.00 217 GLY A O 1
ATOM 1646 N N . VAL A 1 218 ? -12.769 12.430 29.215 1.00 98.12 218 VAL A N 1
ATOM 1647 C CA . VAL A 1 218 ? -12.073 11.151 29.057 1.00 98.12 218 VAL A CA 1
ATOM 1648 C C . VAL A 1 218 ? -10.574 11.376 29.205 1.00 98.12 218 VAL A C 1
ATOM 1650 O O . VAL A 1 218 ? -9.940 12.057 28.399 1.00 98.12 218 VAL A O 1
ATOM 1653 N N . LYS A 1 219 ? -9.982 10.753 30.223 1.00 94.88 219 LYS A N 1
ATOM 1654 C CA . LYS A 1 219 ? -8.527 10.737 30.401 1.00 94.88 219 LYS A CA 1
ATOM 1655 C C . LYS A 1 219 ? -7.907 9.602 29.589 1.00 94.88 219 LYS A C 1
ATOM 1657 O O . LYS A 1 219 ? -8.452 8.499 29.561 1.00 94.88 219 LYS A O 1
ATOM 1662 N N . ARG A 1 220 ? -6.749 9.842 28.967 1.00 91.38 220 ARG A N 1
ATOM 1663 C CA . ARG A 1 220 ? -6.068 8.855 28.108 1.00 91.38 220 ARG A CA 1
ATOM 1664 C C . ARG A 1 220 ? -5.782 7.545 28.844 1.00 91.38 220 ARG A C 1
ATOM 16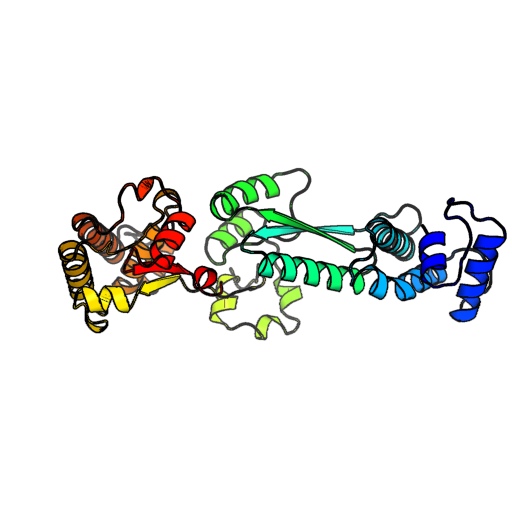66 O O . ARG A 1 220 ? -5.888 6.478 28.252 1.00 91.38 220 ARG A O 1
ATOM 1673 N N . GLU A 1 221 ? -5.458 7.618 30.128 1.00 94.12 221 GLU A N 1
ATOM 1674 C CA . GLU A 1 221 ? -5.118 6.467 30.968 1.00 94.12 221 GLU A CA 1
ATOM 1675 C C . GLU A 1 221 ? -6.306 5.509 31.131 1.00 94.12 221 GLU A C 1
ATOM 1677 O O . GLU A 1 221 ? -6.109 4.314 31.335 1.00 94.12 221 GLU A O 1
ATOM 1682 N N . GLN A 1 222 ? -7.545 5.996 30.974 1.00 93.56 222 GLN A N 1
ATOM 1683 C CA . GLN A 1 222 ? -8.729 5.134 30.989 1.00 93.56 222 GLN A CA 1
ATOM 1684 C C . GLN A 1 222 ? -8.707 4.131 29.831 1.00 93.56 222 GLN A C 1
ATOM 1686 O O . GLN A 1 222 ? -9.175 3.008 29.990 1.00 93.56 222 GLN A O 1
ATOM 1691 N N . LEU A 1 223 ? -8.114 4.496 28.692 1.00 94.94 223 LEU A N 1
ATOM 1692 C CA . LEU A 1 223 ? -8.051 3.644 27.504 1.00 94.94 223 LEU A CA 1
ATOM 1693 C C . LEU A 1 223 ? -7.059 2.477 27.655 1.00 94.94 223 LEU A C 1
ATOM 1695 O O . LEU A 1 223 ? -7.018 1.605 26.795 1.00 94.94 223 LEU A O 1
ATOM 1699 N N . ALA A 1 224 ? -6.267 2.438 28.734 1.00 92.94 224 ALA A N 1
ATOM 1700 C CA . ALA A 1 224 ? -5.276 1.388 28.976 1.00 92.94 224 ALA A CA 1
ATOM 1701 C C . ALA A 1 224 ? -5.888 0.043 29.411 1.00 92.94 224 ALA A C 1
ATOM 1703 O O . ALA A 1 224 ? -5.196 -0.971 29.438 1.00 92.94 224 ALA A O 1
ATOM 1704 N N . THR A 1 225 ? -7.174 0.024 29.770 1.00 94.75 225 THR A N 1
ATOM 1705 C CA . THR A 1 225 ? -7.891 -1.190 30.182 1.00 94.75 225 THR A CA 1
ATOM 1706 C C . THR A 1 225 ? -9.160 -1.341 29.364 1.00 94.75 225 THR A C 1
ATOM 1708 O O . THR A 1 225 ? -9.759 -0.343 28.969 1.00 94.75 225 THR A O 1
ATOM 1711 N N . TRP A 1 226 ? -9.610 -2.578 29.153 1.00 95.44 226 TRP A N 1
ATOM 1712 C CA . TRP A 1 226 ? -10.846 -2.839 28.414 1.00 95.44 226 TRP A CA 1
ATOM 1713 C C . TRP A 1 226 ? -12.061 -2.148 29.050 1.00 95.44 226 TRP A C 1
ATOM 1715 O O . TRP A 1 226 ? -12.788 -1.416 28.382 1.00 95.44 226 TRP A O 1
ATOM 1725 N N . ASP A 1 227 ? -12.233 -2.281 30.365 1.00 97.12 227 ASP A N 1
ATOM 1726 C CA . ASP A 1 227 ? -13.359 -1.656 31.063 1.00 97.12 227 ASP A CA 1
ATOM 1727 C C . ASP A 1 227 ? -13.282 -0.128 31.041 1.00 97.12 227 ASP A C 1
ATOM 1729 O O . ASP A 1 227 ? -14.304 0.551 30.925 1.00 97.12 227 ASP A O 1
ATOM 1733 N N . GLY A 1 228 ? -12.075 0.433 31.154 1.00 97.75 228 GLY A N 1
ATOM 1734 C CA . GLY A 1 228 ? -11.866 1.871 31.038 1.00 97.75 228 GLY A CA 1
ATOM 1735 C C . GLY A 1 228 ? -12.131 2.392 29.626 1.00 97.75 228 GLY A C 1
ATOM 1736 O O . GLY A 1 228 ? -12.766 3.434 29.482 1.00 97.75 228 GLY A O 1
ATOM 1737 N N . PHE A 1 229 ? -11.769 1.629 28.596 1.00 97.88 229 PHE A N 1
ATOM 1738 C CA . PHE A 1 229 ? -12.126 1.912 27.211 1.00 97.88 229 PHE A CA 1
ATOM 1739 C C . PHE A 1 229 ? -13.650 1.903 27.001 1.00 97.88 229 PHE A C 1
ATOM 1741 O O . PHE A 1 229 ? -14.197 2.866 26.466 1.00 97.88 229 PHE A O 1
ATOM 1748 N N . LEU A 1 230 ? -14.372 0.893 27.503 1.00 98.50 230 LEU A N 1
ATOM 1749 C CA . LEU A 1 230 ? -15.841 0.864 27.432 1.00 98.50 230 LEU A CA 1
ATOM 1750 C C . LEU A 1 230 ? -16.492 2.024 28.206 1.00 98.50 230 LEU A C 1
ATOM 1752 O O . LEU A 1 230 ? -17.507 2.570 27.771 1.00 98.50 230 LEU A O 1
ATOM 1756 N N . ARG A 1 231 ? -15.928 2.439 29.350 1.00 98.44 231 ARG A N 1
ATOM 1757 C CA . ARG A 1 231 ? -16.385 3.645 30.069 1.00 98.44 231 ARG A CA 1
ATOM 1758 C C . ARG A 1 231 ? -16.178 4.911 29.240 1.00 98.44 231 ARG A C 1
ATOM 1760 O O . ARG A 1 231 ? -17.114 5.700 29.138 1.00 98.44 231 ARG A O 1
ATOM 1767 N N . ALA A 1 232 ? -15.018 5.066 28.607 1.00 98.50 232 ALA A N 1
ATOM 1768 C CA . ALA A 1 232 ? -14.737 6.194 27.726 1.00 98.50 232 ALA A CA 1
ATOM 1769 C C . ALA A 1 232 ? -15.725 6.265 26.550 1.00 98.50 232 ALA A C 1
ATOM 1771 O O . ALA A 1 232 ? -16.259 7.333 26.261 1.00 98.50 232 ALA A O 1
ATOM 1772 N N . VAL A 1 233 ? -16.039 5.126 25.920 1.00 98.56 233 VAL A N 1
ATOM 1773 C CA . VAL A 1 233 ? -17.058 5.039 24.858 1.00 98.56 233 VAL A CA 1
ATOM 1774 C C . VAL A 1 233 ? -18.417 5.547 25.348 1.00 98.56 233 VAL A C 1
ATOM 1776 O O . VAL A 1 233 ? -19.035 6.376 24.681 1.00 98.56 233 VAL A O 1
ATOM 1779 N N . ARG A 1 234 ? -18.866 5.117 26.537 1.00 98.50 234 ARG A N 1
ATOM 1780 C CA . ARG A 1 234 ? -20.128 5.596 27.129 1.00 98.50 234 ARG A CA 1
ATOM 1781 C C . ARG A 1 234 ? -20.101 7.099 27.413 1.00 98.50 234 ARG A C 1
ATOM 1783 O O . ARG A 1 234 ? -21.072 7.780 27.107 1.00 98.50 234 ARG A O 1
ATOM 1790 N N . GLN A 1 235 ? -19.003 7.628 27.956 1.00 98.38 235 GLN A N 1
ATOM 1791 C CA . GLN A 1 235 ? -18.861 9.067 28.219 1.00 98.38 235 GLN A CA 1
ATOM 1792 C C . GLN A 1 235 ? -18.935 9.893 26.932 1.00 98.38 235 GLN A C 1
ATOM 1794 O O . GLN A 1 235 ? -19.649 10.893 26.885 1.00 98.38 235 GLN A O 1
ATOM 1799 N N . LEU A 1 236 ? -18.254 9.444 25.875 1.00 98.56 236 LEU A N 1
ATOM 1800 C CA . LEU A 1 236 ? -18.289 10.086 24.561 1.00 98.56 236 LEU A CA 1
ATOM 1801 C C . LEU A 1 236 ? -19.710 10.104 23.986 1.00 98.56 236 LEU A C 1
ATOM 1803 O O . LEU A 1 236 ? -20.181 11.167 23.581 1.00 98.56 236 LEU A O 1
ATOM 1807 N N . ARG A 1 237 ? -20.424 8.970 24.045 1.00 97.81 237 ARG A N 1
ATOM 1808 C CA . ARG A 1 237 ? -21.836 8.880 23.633 1.00 97.81 237 ARG A CA 1
ATOM 1809 C C . ARG A 1 237 ? -22.721 9.850 24.408 1.00 97.81 237 ARG A C 1
ATOM 1811 O O . ARG A 1 237 ? -23.461 10.610 23.792 1.00 97.81 237 ARG A O 1
ATOM 1818 N N . SER A 1 238 ? -22.622 9.865 25.737 1.00 97.50 238 SER A N 1
ATOM 1819 C CA . SER A 1 238 ? -23.409 10.768 26.587 1.00 97.50 238 SER A CA 1
ATOM 1820 C C . SER A 1 238 ? -23.114 12.247 26.321 1.00 97.50 238 SER A C 1
ATOM 1822 O O . SER A 1 238 ? -23.988 13.087 26.508 1.00 97.50 238 SER A O 1
ATOM 1824 N N . ALA A 1 239 ? -21.907 12.572 25.848 1.00 97.44 239 ALA A N 1
ATOM 1825 C CA . ALA A 1 239 ? -21.522 13.918 25.427 1.00 97.44 239 ALA A CA 1
ATOM 1826 C C . ALA A 1 239 ? -21.949 14.265 23.982 1.00 97.44 239 ALA A C 1
ATOM 1828 O O . ALA A 1 239 ? -21.593 15.334 23.480 1.00 97.44 239 ALA A O 1
ATOM 1829 N N . GLY A 1 240 ? -22.674 13.375 23.290 1.00 96.50 240 GLY A N 1
ATOM 1830 C CA . GLY A 1 240 ? -23.079 13.553 21.893 1.00 96.50 240 GLY A CA 1
ATOM 1831 C C . GLY A 1 240 ? -21.915 13.488 20.898 1.00 96.50 240 GLY A C 1
ATOM 1832 O O . GLY A 1 240 ? -22.011 14.029 19.797 1.00 96.50 240 GLY A O 1
ATOM 1833 N N . ILE A 1 241 ? -20.794 12.873 21.284 1.00 98.38 241 ILE A N 1
ATOM 1834 C CA . ILE A 1 241 ? -19.602 12.706 20.450 1.00 98.38 241 ILE A CA 1
ATOM 1835 C C . ILE A 1 241 ? -19.584 11.278 19.912 1.00 98.38 241 ILE A C 1
ATOM 1837 O O . ILE A 1 241 ? -19.750 10.331 20.675 1.00 98.38 241 ILE A O 1
ATOM 1841 N N . ILE A 1 242 ? -19.328 11.115 18.612 1.00 98.62 242 ILE A N 1
ATOM 1842 C CA . ILE A 1 242 ? -19.151 9.794 17.996 1.00 98.62 242 ILE A CA 1
ATOM 1843 C C . ILE A 1 242 ? -17.890 9.150 18.597 1.00 98.62 242 ILE A C 1
ATOM 1845 O O . ILE A 1 242 ? -16.796 9.696 18.405 1.00 98.62 242 ILE A O 1
ATOM 1849 N N . PRO A 1 243 ? -17.994 8.017 19.318 1.00 98.56 243 PRO A N 1
ATOM 1850 C CA . PRO A 1 243 ? -16.827 7.429 19.963 1.00 98.56 243 PRO A CA 1
ATOM 1851 C C . PRO A 1 243 ? -15.775 6.947 18.969 1.00 98.56 243 PRO A C 1
ATOM 1853 O O . PRO A 1 243 ? -14.610 7.315 19.104 1.00 98.56 243 PRO A O 1
ATOM 1856 N N . ILE A 1 244 ? -16.171 6.146 17.976 1.00 98.31 244 ILE A N 1
ATOM 1857 C CA . ILE A 1 244 ? -15.259 5.503 17.024 1.00 98.31 244 ILE A CA 1
ATOM 1858 C C . ILE A 1 244 ? -15.786 5.709 15.602 1.00 98.31 244 ILE A C 1
ATOM 1860 O O . ILE A 1 244 ? -16.889 5.278 15.285 1.00 98.31 244 ILE A O 1
ATOM 1864 N N . ALA A 1 245 ? -14.994 6.327 14.727 1.00 97.69 245 ALA A N 1
ATOM 1865 C CA . ALA A 1 245 ? -15.251 6.300 13.290 1.00 97.69 245 ALA A CA 1
ATOM 1866 C C . ALA A 1 245 ? -14.804 4.954 12.701 1.00 97.69 245 ALA A C 1
ATOM 1868 O O . ALA A 1 245 ? -13.675 4.520 12.953 1.00 97.69 245 ALA A O 1
ATOM 1869 N N . ILE A 1 246 ? -15.655 4.308 11.898 1.00 96.50 246 ILE A N 1
ATOM 1870 C CA . ILE A 1 246 ? -15.319 3.033 11.244 1.00 96.50 246 ILE A CA 1
ATOM 1871 C C . ILE A 1 246 ? -15.931 2.887 9.845 1.00 96.50 246 ILE A C 1
ATOM 1873 O O . ILE A 1 246 ? -17.112 3.126 9.638 1.00 96.50 246 ILE A O 1
ATOM 1877 N N . GLY A 1 247 ? -15.136 2.477 8.867 1.00 95.25 247 GLY A N 1
ATOM 1878 C CA . GLY A 1 247 ? -15.564 2.136 7.514 1.00 95.25 247 GLY A CA 1
ATOM 1879 C C . GLY A 1 247 ? -16.032 0.692 7.437 1.00 95.25 247 GLY A C 1
ATOM 1880 O O . GLY A 1 247 ? -15.273 -0.203 7.063 1.00 95.25 247 GLY A O 1
ATOM 1881 N N . GLY A 1 248 ? -17.275 0.439 7.834 1.00 94.25 248 GLY A N 1
ATOM 1882 C CA . GLY A 1 248 ? -17.785 -0.916 7.997 1.00 94.25 248 GLY A CA 1
ATOM 1883 C C . GLY A 1 248 ? -17.935 -1.702 6.696 1.00 94.25 248 GLY A C 1
ATOM 1884 O O . GLY A 1 248 ? -17.832 -2.931 6.733 1.00 94.25 248 GLY A O 1
ATOM 1885 N N . ARG A 1 249 ? -18.084 -1.023 5.550 1.00 93.12 249 ARG A N 1
ATOM 1886 C CA . ARG A 1 249 ? -18.145 -1.672 4.230 1.00 93.12 249 ARG A CA 1
ATOM 1887 C C . ARG A 1 249 ? -16.885 -2.483 3.931 1.00 93.12 249 ARG A C 1
ATOM 1889 O O . ARG A 1 249 ? -16.978 -3.581 3.388 1.00 93.12 249 ARG A O 1
ATOM 1896 N N . ASP A 1 250 ? -15.725 -1.971 4.338 1.00 88.75 250 ASP A N 1
ATOM 1897 C CA . ASP A 1 250 ? -14.422 -2.546 3.987 1.00 88.75 250 ASP A CA 1
ATOM 1898 C C . ASP A 1 250 ? -13.991 -3.664 4.956 1.00 88.75 250 ASP A C 1
ATOM 1900 O O . ASP A 1 250 ? -13.033 -4.387 4.688 1.00 88.75 250 ASP A O 1
ATOM 1904 N N . ARG A 1 251 ? -14.707 -3.826 6.083 1.00 91.06 251 ARG A N 1
ATOM 1905 C CA . ARG A 1 251 ? -14.593 -4.885 7.112 1.00 91.06 251 ARG A CA 1
ATOM 1906 C C . ARG A 1 251 ? -13.262 -4.995 7.866 1.00 91.06 251 ARG A C 1
ATOM 1908 O O . ARG A 1 251 ? -13.258 -5.440 9.014 1.00 91.06 251 ARG A O 1
ATOM 1915 N N . TRP A 1 252 ? -12.140 -4.596 7.275 1.00 90.25 252 TRP A N 1
ATOM 1916 C CA . TRP A 1 252 ? -10.806 -4.811 7.834 1.00 90.25 252 TRP A CA 1
ATOM 1917 C C . TRP A 1 252 ? -10.616 -4.117 9.187 1.00 90.25 252 TRP A C 1
ATOM 1919 O O . TRP A 1 252 ? -10.000 -4.688 10.078 1.00 90.25 252 TRP A O 1
ATOM 1929 N N . GLN A 1 253 ? -11.212 -2.941 9.407 1.00 94.06 253 GLN A N 1
ATOM 1930 C CA . GLN A 1 253 ? -11.118 -2.248 10.699 1.00 94.06 253 GLN A CA 1
ATOM 1931 C C . GLN A 1 253 ? -11.767 -3.055 11.838 1.00 94.06 253 GLN A C 1
ATOM 1933 O O . GLN A 1 253 ? -11.232 -3.081 12.947 1.00 94.06 253 GLN A O 1
ATOM 1938 N N . PHE A 1 254 ? -12.859 -3.787 11.568 1.00 94.69 254 PHE A N 1
ATOM 1939 C CA . PHE A 1 254 ? -13.431 -4.729 12.539 1.00 94.69 254 PHE A CA 1
ATOM 1940 C C . PHE A 1 254 ? -12.506 -5.920 12.779 1.00 94.69 254 PHE A C 1
ATOM 1942 O O . PHE A 1 254 ? -12.319 -6.332 13.922 1.00 94.69 254 PHE A O 1
ATOM 1949 N N . GLN A 1 255 ? -11.899 -6.452 11.713 1.00 93.50 255 GLN A N 1
ATOM 1950 C CA . GLN A 1 255 ? -10.933 -7.542 11.823 1.00 93.50 255 GLN A CA 1
ATOM 1951 C C . GLN A 1 255 ? -9.713 -7.134 12.662 1.00 93.50 255 GLN A C 1
ATOM 1953 O O . GLN A 1 255 ? -9.244 -7.947 13.455 1.00 93.50 255 GLN A O 1
ATOM 1958 N N . PHE A 1 256 ? -9.237 -5.889 12.564 1.00 94.69 256 PHE A N 1
ATOM 1959 C CA . PHE A 1 256 ? -8.168 -5.382 13.428 1.00 94.69 256 PHE A CA 1
ATOM 1960 C C . PHE A 1 256 ? -8.620 -5.171 14.872 1.00 94.69 256 PHE A C 1
ATOM 1962 O O . PHE A 1 256 ? -7.878 -5.546 15.772 1.00 94.69 256 PHE A O 1
ATOM 1969 N N . LEU A 1 257 ? -9.825 -4.643 15.121 1.00 95.00 257 LEU A N 1
ATOM 1970 C CA . LEU A 1 257 ? -10.371 -4.560 16.483 1.00 95.00 257 LEU A CA 1
ATOM 1971 C C . LEU A 1 257 ? -10.425 -5.943 17.147 1.00 95.00 257 LEU A C 1
ATOM 1973 O O . LEU A 1 257 ? -9.927 -6.118 18.257 1.00 95.00 257 LEU A O 1
ATOM 1977 N N . TYR A 1 258 ? -10.973 -6.935 16.443 1.00 96.06 258 TYR A N 1
ATOM 1978 C CA . TYR A 1 258 ? -10.998 -8.323 16.900 1.00 96.06 258 TYR A CA 1
ATOM 1979 C C . TYR A 1 258 ? -9.586 -8.893 17.096 1.00 96.06 258 TYR A C 1
ATOM 1981 O O . TYR A 1 258 ? -9.287 -9.466 18.141 1.00 96.06 258 TYR A O 1
ATOM 1989 N N . GLY A 1 259 ? -8.705 -8.719 16.107 1.00 94.19 259 GLY A N 1
ATOM 1990 C CA . GLY A 1 259 ? -7.346 -9.259 16.119 1.00 94.19 259 GLY A CA 1
ATOM 1991 C C . GLY A 1 259 ? -6.495 -8.698 17.256 1.00 94.19 259 GLY A C 1
ATOM 1992 O O . GLY A 1 259 ? -5.831 -9.467 17.943 1.00 94.19 259 GLY A O 1
ATOM 1993 N N . MET A 1 260 ? -6.580 -7.390 17.516 1.00 93.69 260 MET A N 1
ATOM 1994 C CA . MET A 1 260 ? -5.907 -6.743 18.647 1.00 93.69 260 MET A CA 1
ATOM 1995 C C . MET A 1 260 ? -6.399 -7.300 19.987 1.00 93.69 260 MET A C 1
ATOM 1997 O O . MET A 1 260 ? -5.591 -7.546 20.878 1.00 93.69 260 MET A O 1
ATOM 2001 N N . LEU A 1 261 ? -7.707 -7.542 20.132 1.00 95.44 261 LEU A N 1
ATOM 2002 C CA . LEU A 1 261 ? -8.262 -8.163 21.337 1.00 95.44 261 LEU A CA 1
ATOM 2003 C C . LEU A 1 261 ? -7.765 -9.601 21.501 1.00 95.44 261 LEU A C 1
ATOM 2005 O O . LEU A 1 261 ? -7.303 -9.965 22.581 1.00 95.44 261 LEU A O 1
ATOM 2009 N N . ALA A 1 262 ? -7.816 -10.401 20.436 1.00 96.50 262 ALA A N 1
ATOM 2010 C CA . ALA A 1 262 ? -7.338 -11.779 20.447 1.00 96.50 262 ALA A CA 1
ATOM 2011 C C . ALA A 1 262 ? -5.840 -11.862 20.784 1.00 96.50 262 ALA A C 1
ATOM 2013 O O . ALA A 1 262 ? -5.441 -12.701 21.589 1.00 96.50 262 ALA A O 1
ATOM 2014 N N . GLU A 1 263 ? -5.019 -10.958 20.243 1.00 94.06 263 GLU A N 1
ATOM 2015 C CA . GLU A 1 263 ? -3.590 -10.872 20.555 1.00 94.06 263 GLU A CA 1
ATOM 2016 C C . GLU A 1 263 ? -3.341 -10.458 22.008 1.00 94.06 263 GLU A C 1
ATOM 2018 O O . GLU A 1 263 ? -2.522 -11.076 22.682 1.00 94.06 263 GLU A O 1
ATOM 2023 N N . GLN A 1 264 ? -4.079 -9.478 22.534 1.00 93.56 264 GLN A N 1
ATOM 2024 C CA . GLN A 1 264 ? -3.966 -9.073 23.938 1.00 93.56 264 GLN A CA 1
ATOM 2025 C C . GLN A 1 264 ? -4.375 -10.180 24.921 1.00 93.56 264 GLN A C 1
ATOM 2027 O O . GLN A 1 264 ? -3.845 -10.230 26.029 1.00 93.56 264 GLN A O 1
ATOM 2032 N N . ILE A 1 265 ? -5.329 -11.040 24.548 1.00 95.56 265 ILE A N 1
ATOM 2033 C CA . ILE A 1 265 ? -5.840 -12.114 25.413 1.00 95.56 265 ILE A CA 1
ATOM 2034 C C . ILE A 1 265 ? -4.971 -13.372 25.318 1.00 95.56 265 ILE A C 1
ATOM 2036 O O . ILE A 1 265 ? -4.632 -13.962 26.340 1.00 95.56 265 ILE A O 1
ATOM 2040 N N . GLY A 1 266 ? -4.655 -13.813 24.099 1.00 94.00 266 GLY A N 1
ATOM 2041 C CA . GLY A 1 266 ? -4.001 -15.100 23.845 1.00 94.00 266 GLY A CA 1
ATOM 2042 C C . GLY A 1 266 ? -2.511 -15.014 23.520 1.00 94.00 266 GLY A C 1
ATOM 2043 O O . GLY A 1 266 ? -1.812 -1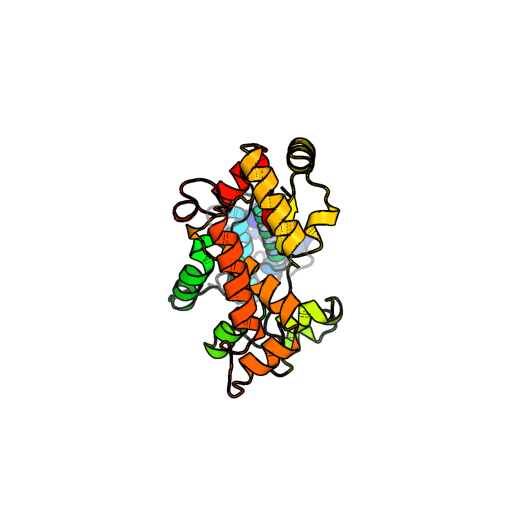6.027 23.567 1.00 94.00 266 GLY A O 1
ATOM 2044 N N . GLY A 1 267 ? -2.010 -13.827 23.174 1.00 93.56 267 GLY A N 1
ATOM 2045 C CA . GLY A 1 267 ? -0.645 -13.635 22.696 1.00 93.56 267 GLY A CA 1
ATOM 2046 C C . GLY A 1 267 ? -0.340 -14.391 21.398 1.00 93.56 267 GLY A C 1
ATOM 2047 O O . GLY A 1 267 ? -1.191 -15.036 20.784 1.00 93.56 267 GLY A O 1
ATOM 2048 N N . ARG A 1 268 ? 0.929 -14.338 20.982 1.00 88.31 268 ARG A N 1
ATOM 2049 C CA . ARG A 1 268 ? 1.422 -15.011 19.767 1.00 88.31 268 ARG A CA 1
ATOM 2050 C C . ARG A 1 268 ? 1.223 -16.533 19.797 1.00 88.31 268 ARG A C 1
ATOM 2052 O O . ARG A 1 268 ? 0.975 -17.132 18.755 1.00 88.31 268 ARG A O 1
ATOM 2059 N N . ASP A 1 269 ? 1.333 -17.147 20.973 1.00 89.81 269 ASP A N 1
ATOM 2060 C CA . ASP A 1 269 ? 1.229 -18.600 21.149 1.00 89.81 269 ASP A CA 1
ATOM 2061 C C . ASP A 1 269 ? -0.175 -19.132 20.817 1.00 89.81 269 ASP A C 1
ATOM 2063 O O . ASP A 1 269 ? -0.299 -20.152 20.140 1.00 89.81 269 ASP A O 1
ATOM 2067 N N . ALA A 1 270 ? -1.236 -18.405 21.194 1.00 92.50 270 ALA A N 1
ATOM 2068 C CA . ALA A 1 270 ? -2.603 -18.785 20.835 1.00 92.50 270 ALA A CA 1
ATOM 2069 C C . ALA A 1 270 ? -2.804 -18.843 19.313 1.00 92.50 270 ALA A C 1
ATOM 2071 O O . ALA A 1 270 ? -3.389 -19.797 18.803 1.00 92.50 270 ALA A O 1
ATOM 2072 N N . PHE A 1 271 ? -2.265 -17.867 18.573 1.00 90.75 271 PHE A N 1
ATOM 2073 C CA . PHE A 1 271 ? -2.303 -17.881 17.109 1.00 90.75 271 PHE A CA 1
ATOM 2074 C C . PHE A 1 271 ? -1.481 -19.029 16.524 1.00 90.75 271 PHE A C 1
ATOM 2076 O O . PHE A 1 271 ? -1.971 -19.724 15.639 1.00 90.75 271 PHE A O 1
ATOM 2083 N N . ALA A 1 272 ? -0.262 -19.264 17.020 1.00 87.81 272 ALA A N 1
ATOM 2084 C CA . ALA A 1 272 ? 0.582 -20.358 16.539 1.00 87.81 272 ALA A CA 1
ATOM 2085 C C . ALA A 1 272 ? -0.109 -21.726 16.693 1.00 87.81 272 ALA A C 1
ATOM 2087 O O . ALA A 1 272 ? -0.145 -22.509 15.744 1.00 87.81 272 ALA A O 1
ATOM 2088 N N . LYS A 1 273 ? -0.730 -21.982 17.851 1.00 89.50 273 LYS A N 1
ATOM 2089 C CA . LYS A 1 273 ? -1.506 -23.206 18.114 1.00 89.50 273 LYS A CA 1
ATOM 2090 C C . LYS A 1 273 ? -2.743 -23.324 17.227 1.00 89.50 273 LYS A C 1
ATOM 2092 O O . LYS A 1 273 ? -3.025 -24.413 16.728 1.00 89.50 273 LYS A O 1
ATOM 2097 N N . ALA A 1 274 ? -3.457 -22.219 17.012 1.00 90.38 274 ALA A N 1
ATOM 2098 C CA . ALA A 1 274 ? -4.628 -22.199 16.140 1.00 90.38 274 ALA A CA 1
ATOM 2099 C C . ALA A 1 274 ? -4.262 -22.524 14.684 1.00 90.38 274 ALA A C 1
ATOM 2101 O O . ALA A 1 274 ? -4.921 -23.353 14.061 1.00 90.38 274 ALA A O 1
ATOM 2102 N N . TYR A 1 275 ? -3.180 -21.934 14.162 1.00 84.94 275 TYR A N 1
ATOM 2103 C CA . TYR A 1 275 ? -2.685 -22.214 12.810 1.00 84.94 275 TYR A CA 1
ATOM 2104 C C . TYR A 1 275 ? -2.152 -23.639 12.646 1.00 84.94 275 TYR A C 1
ATOM 2106 O O . TYR A 1 275 ? -2.306 -24.220 11.576 1.00 84.94 275 TYR A O 1
ATOM 2114 N N . ALA A 1 276 ? -1.567 -24.220 13.696 1.00 85.62 276 ALA A N 1
ATOM 2115 C CA . ALA A 1 276 ? -1.101 -25.605 13.687 1.00 85.62 276 ALA A CA 1
ATOM 2116 C C . ALA A 1 276 ? -2.243 -26.643 13.677 1.00 85.62 276 ALA A C 1
ATOM 2118 O O . ALA A 1 276 ? -1.970 -27.840 13.616 1.00 85.62 276 ALA A O 1
ATOM 2119 N N . GLY A 1 277 ? -3.510 -26.213 13.747 1.00 71.56 277 GLY A N 1
ATOM 2120 C CA . GLY A 1 277 ? -4.661 -27.115 13.707 1.00 71.56 277 GLY A CA 1
ATOM 2121 C C . GLY A 1 277 ? -4.841 -27.944 14.982 1.00 71.56 277 GLY A C 1
ATOM 2122 O O . GLY A 1 277 ? -5.368 -29.051 14.913 1.00 71.56 277 GLY A O 1
ATOM 2123 N N . GLY A 1 278 ? -4.400 -27.435 16.143 1.00 72.38 278 GLY A N 1
ATOM 2124 C CA . GLY A 1 278 ? -4.711 -28.048 17.441 1.00 72.38 278 GLY A CA 1
ATOM 2125 C C . GLY A 1 278 ? -6.227 -28.177 17.669 1.00 72.38 278 GLY A C 1
ATOM 2126 O O . GLY A 1 278 ? -7.004 -27.488 17.010 1.00 72.38 278 GLY A O 1
ATOM 2127 N N . SER A 1 279 ? -6.645 -29.037 18.608 1.00 67.44 279 SER A N 1
ATOM 2128 C CA . SER A 1 279 ? -8.039 -29.515 18.757 1.00 67.44 279 SER A CA 1
ATOM 2129 C C . SER A 1 279 ? -9.126 -28.432 18.752 1.00 67.44 279 SER A C 1
ATOM 2131 O O . SER A 1 279 ? -10.211 -28.685 18.239 1.00 67.44 279 SER A O 1
ATOM 2133 N N . ASP A 1 280 ? -8.825 -27.230 19.250 1.00 84.94 280 ASP A N 1
ATOM 2134 C CA . ASP A 1 280 ? -9.796 -26.134 19.353 1.00 84.94 280 ASP A CA 1
ATOM 2135 C C . ASP A 1 280 ? -9.542 -24.987 18.357 1.00 84.94 280 ASP A C 1
ATOM 2137 O O . ASP A 1 280 ? -10.316 -24.038 18.317 1.00 84.94 280 ASP A O 1
ATOM 2141 N N . GLY A 1 281 ? -8.476 -25.023 17.546 1.00 89.31 281 GLY A N 1
ATOM 2142 C CA . GLY A 1 281 ? -8.200 -24.029 16.495 1.00 89.31 281 GLY A CA 1
ATOM 2143 C C . GLY A 1 281 ? -8.537 -22.569 16.864 1.00 89.31 281 GLY A C 1
ATOM 2144 O O . GLY A 1 281 ? -8.132 -22.054 17.907 1.00 89.31 281 GLY A O 1
ATOM 2145 N N . PHE A 1 282 ? -9.325 -21.906 16.008 1.00 91.81 282 PHE A N 1
ATOM 2146 C CA . PHE A 1 282 ? -9.853 -20.551 16.242 1.00 91.81 282 PHE A CA 1
ATOM 2147 C C . PHE A 1 282 ? -11.141 -20.500 17.085 1.00 91.81 282 PHE A C 1
ATOM 2149 O O . PHE A 1 282 ? -11.679 -19.416 17.295 1.00 91.81 282 PHE A O 1
ATOM 2156 N N . ILE A 1 283 ? -11.635 -21.639 17.583 1.00 92.38 283 ILE A N 1
ATOM 2157 C CA . ILE A 1 283 ? -12.730 -21.697 18.568 1.00 92.38 283 ILE A CA 1
ATOM 2158 C C . ILE A 1 283 ? -12.212 -21.795 20.013 1.00 92.38 283 ILE A C 1
ATOM 2160 O O . ILE A 1 283 ? -13.004 -21.834 20.952 1.00 92.38 283 ILE A O 1
ATOM 2164 N N . ALA A 1 284 ? -10.890 -21.788 20.213 1.00 93.94 284 ALA A N 1
ATOM 2165 C CA . ALA A 1 284 ? -10.273 -21.751 21.532 1.00 93.94 284 ALA A CA 1
ATOM 2166 C C . ALA A 1 284 ? -10.641 -20.475 22.318 1.00 93.94 284 ALA A C 1
ATOM 2168 O O . ALA A 1 284 ? -10.904 -19.411 21.749 1.00 93.94 284 ALA A O 1
ATOM 2169 N N . GLN A 1 285 ? -10.582 -20.569 23.652 1.00 95.25 285 GLN A N 1
ATOM 2170 C CA . GLN A 1 285 ? -11.031 -19.524 24.582 1.00 95.25 285 GLN A CA 1
ATOM 2171 C C . GLN A 1 285 ? -10.555 -18.094 24.236 1.00 95.25 285 GLN A C 1
ATOM 2173 O O . GLN A 1 285 ? -11.397 -17.195 24.267 1.00 95.25 285 GLN A O 1
ATOM 2178 N N . PRO A 1 286 ? -9.277 -17.820 23.884 1.00 95.69 286 PRO A N 1
ATOM 2179 C CA . PRO A 1 286 ? -8.842 -16.448 23.602 1.00 95.69 286 PRO A CA 1
ATOM 2180 C C . PRO A 1 286 ? -9.620 -15.767 22.468 1.00 95.69 286 PRO A C 1
ATOM 2182 O O . PRO A 1 286 ? -9.918 -14.576 22.548 1.00 95.69 286 PRO A O 1
ATOM 2185 N N . PHE A 1 287 ? -9.983 -16.533 21.439 1.00 96.62 287 PHE A N 1
ATOM 2186 C CA . PHE A 1 287 ? -10.721 -16.057 20.271 1.00 96.62 287 PHE A CA 1
ATOM 2187 C C . PHE A 1 287 ? -12.198 -15.824 20.594 1.00 96.62 287 PHE A C 1
ATOM 2189 O O . PHE A 1 287 ? -12.754 -14.788 20.228 1.00 96.62 287 PHE A O 1
ATOM 2196 N N . VAL A 1 288 ? -12.809 -16.728 21.367 1.00 96.56 288 VAL A N 1
ATOM 2197 C CA . VAL A 1 288 ? -14.185 -16.566 21.864 1.00 96.56 288 VAL A CA 1
ATOM 2198 C C . VAL A 1 288 ? -14.296 -15.312 22.735 1.00 96.56 288 VAL A C 1
ATOM 2200 O O . VAL A 1 288 ? -15.152 -14.465 22.488 1.00 96.56 288 VAL A O 1
ATOM 2203 N N . VAL A 1 289 ? -13.369 -15.121 23.681 1.00 97.50 289 VAL A N 1
ATOM 2204 C CA . VAL A 1 289 ? -13.352 -13.936 24.556 1.00 97.50 289 VAL A CA 1
ATOM 2205 C C . VAL A 1 289 ? -13.120 -12.649 23.755 1.00 97.50 289 VAL A C 1
ATOM 2207 O O . VAL A 1 289 ? -13.720 -11.619 24.064 1.00 97.50 289 VAL A O 1
ATOM 2210 N N . ALA A 1 290 ? -12.285 -12.675 22.712 1.00 97.88 290 ALA A N 1
ATOM 2211 C CA . ALA A 1 290 ? -12.112 -11.527 21.821 1.00 97.88 290 ALA A CA 1
ATOM 2212 C C . ALA A 1 290 ? -13.407 -11.179 21.068 1.00 97.88 290 ALA A C 1
ATOM 2214 O O . ALA A 1 290 ? -13.761 -10.002 20.967 1.00 97.88 290 ALA A O 1
ATOM 2215 N N . GLY A 1 291 ? -14.139 -12.193 20.596 1.00 97.56 291 GLY A N 1
ATOM 2216 C CA . GLY A 1 291 ? -15.455 -12.033 19.977 1.00 97.56 291 GLY A CA 1
ATOM 2217 C C . GLY A 1 291 ? -16.478 -11.436 20.943 1.00 97.56 291 GLY A C 1
ATOM 2218 O O . GLY A 1 291 ? -17.152 -10.463 20.602 1.00 97.56 291 GLY A O 1
ATOM 2219 N N . ASP A 1 292 ? -16.528 -11.938 22.178 1.00 97.88 292 ASP A N 1
ATOM 2220 C CA . ASP A 1 292 ? -17.397 -11.404 23.229 1.00 97.88 292 ASP A CA 1
ATOM 2221 C C . ASP A 1 292 ? -17.078 -9.948 23.568 1.00 97.88 292 ASP A C 1
ATOM 2223 O O . ASP A 1 292 ? -17.989 -9.139 23.742 1.00 97.88 292 ASP A O 1
ATOM 2227 N N . ARG A 1 293 ? -15.794 -9.576 23.623 1.00 98.00 293 ARG A N 1
ATOM 2228 C CA . ARG A 1 293 ? -15.387 -8.178 23.812 1.00 98.00 293 ARG A CA 1
ATOM 2229 C C . ARG A 1 293 ? -15.813 -7.309 22.632 1.00 98.00 293 ARG A C 1
ATOM 2231 O O . ARG A 1 293 ? -16.373 -6.236 22.839 1.00 98.00 293 ARG A O 1
ATOM 2238 N N . LEU A 1 294 ? -15.632 -7.763 21.394 1.00 96.81 294 LEU A N 1
ATOM 2239 C CA . LEU A 1 294 ? -16.104 -7.000 20.240 1.00 96.81 294 LEU A CA 1
ATOM 2240 C C . LEU A 1 294 ? -17.634 -6.818 20.263 1.00 96.81 294 LEU A C 1
ATOM 2242 O O . LEU A 1 294 ? -18.115 -5.720 19.983 1.00 96.81 294 LEU A O 1
ATOM 2246 N N . ARG A 1 295 ? -18.390 -7.844 20.677 1.00 97.69 295 ARG A N 1
ATOM 2247 C CA . ARG A 1 295 ? -19.843 -7.756 20.893 1.00 97.69 295 ARG A CA 1
ATOM 2248 C C . ARG A 1 295 ? -20.199 -6.740 21.983 1.00 97.69 295 ARG A C 1
ATOM 2250 O O . ARG A 1 295 ? -21.024 -5.871 21.740 1.00 97.69 295 ARG A O 1
ATOM 2257 N N . GLN A 1 296 ? -19.536 -6.788 23.142 1.00 98.00 296 GLN A N 1
ATOM 2258 C CA . GLN A 1 296 ? -19.737 -5.810 24.224 1.00 98.00 296 GLN A CA 1
ATOM 2259 C C . GLN A 1 296 ? -19.506 -4.370 23.761 1.00 98.00 296 GLN A C 1
ATOM 2261 O O . GLN A 1 296 ? -20.216 -3.467 24.193 1.00 98.00 296 GLN A O 1
ATOM 2266 N N . LEU A 1 297 ? -18.501 -4.143 22.911 1.00 98.00 297 LEU A N 1
ATOM 2267 C CA . LEU A 1 297 ? -18.262 -2.835 22.314 1.00 98.00 297 LEU A CA 1
ATOM 2268 C C . LEU A 1 297 ? -19.413 -2.438 21.383 1.00 98.00 297 LEU A C 1
ATOM 2270 O O . LEU A 1 297 ? -19.897 -1.316 21.491 1.00 98.00 297 LEU A O 1
ATOM 2274 N N . ALA A 1 298 ? -19.862 -3.341 20.509 1.00 96.44 298 ALA A N 1
ATOM 2275 C CA . ALA A 1 298 ? -20.969 -3.091 19.586 1.00 96.44 298 ALA A CA 1
ATOM 2276 C C . ALA A 1 298 ? -22.289 -2.767 20.310 1.00 96.44 298 ALA A C 1
ATOM 2278 O O . ALA A 1 298 ? -22.998 -1.860 19.881 1.00 96.44 298 ALA A O 1
ATOM 2279 N N . ASP A 1 299 ? -22.572 -3.420 21.442 1.00 98.06 299 ASP A N 1
ATOM 2280 C CA . ASP A 1 299 ? -23.766 -3.174 22.269 1.00 98.06 299 ASP A CA 1
ATOM 2281 C C . ASP A 1 299 ? -23.832 -1.735 22.831 1.00 98.06 299 ASP A C 1
ATOM 2283 O O . ASP A 1 299 ? -24.893 -1.277 23.252 1.00 98.06 299 ASP A O 1
ATOM 2287 N N . LEU A 1 300 ? -22.712 -0.997 22.844 1.00 98.12 300 LEU A N 1
ATOM 2288 C CA . LEU A 1 300 ? -22.671 0.421 23.234 1.00 98.12 300 LEU A CA 1
ATOM 2289 C C . LEU A 1 300 ? -23.030 1.381 22.094 1.00 98.12 300 LEU A C 1
ATOM 2291 O O . LEU A 1 300 ? -23.019 2.595 22.312 1.00 98.12 300 LEU A O 1
ATOM 2295 N N . ASP A 1 301 ? -23.296 0.850 20.898 1.00 97.00 301 ASP A N 1
ATOM 2296 C CA . ASP A 1 301 ? -23.487 1.604 19.662 1.00 97.00 301 ASP A CA 1
ATOM 2297 C C . ASP A 1 301 ? -22.350 2.634 19.454 1.00 97.00 301 ASP A C 1
ATOM 2299 O O . ASP A 1 301 ? -22.548 3.843 19.476 1.00 97.00 301 ASP A O 1
ATOM 2303 N N . PRO A 1 302 ? -21.081 2.211 19.356 1.00 97.88 302 PRO A N 1
ATOM 2304 C CA . PRO A 1 302 ? -19.942 3.124 19.464 1.00 97.88 302 PRO A CA 1
ATOM 2305 C C . PRO A 1 302 ? -19.625 3.853 18.153 1.00 97.88 302 PRO A C 1
ATOM 2307 O O . PRO A 1 302 ? -18.717 4.687 18.122 1.00 97.88 302 PRO A O 1
ATOM 2310 N N . PHE A 1 303 ? -20.314 3.503 17.069 1.00 98.06 303 PHE A N 1
ATOM 2311 C CA . PHE A 1 303 ? -19.977 3.913 15.713 1.00 98.06 303 PHE A CA 1
ATOM 2312 C C . PHE A 1 303 ? -20.863 5.059 15.225 1.00 98.06 303 PHE A C 1
ATOM 2314 O O . PHE A 1 303 ? -21.890 5.381 15.824 1.00 98.06 303 PHE A O 1
ATOM 2321 N N . GLN A 1 304 ? -20.448 5.710 14.139 1.00 97.69 304 GLN A N 1
ATOM 2322 C CA . GLN A 1 304 ? -21.284 6.705 13.471 1.00 97.69 304 GLN A CA 1
ATOM 2323 C C . GLN A 1 304 ? -22.513 6.056 12.801 1.00 97.69 304 GLN A C 1
ATOM 2325 O O . GLN A 1 304 ? -22.462 4.872 12.468 1.00 97.69 304 GLN A O 1
ATOM 2330 N N . PRO A 1 305 ? -23.593 6.810 12.526 1.00 96.00 305 PRO A N 1
ATOM 2331 C CA . PRO A 1 305 ? -24.712 6.317 11.722 1.00 96.00 305 PRO A CA 1
ATOM 2332 C C . PRO A 1 305 ? -24.263 5.750 10.369 1.00 96.00 305 PRO A C 1
ATOM 2334 O O . PRO A 1 305 ? -23.286 6.222 9.787 1.00 96.00 305 PRO A O 1
ATOM 2337 N N . ASP A 1 306 ? -24.974 4.732 9.882 1.00 95.69 306 ASP A N 1
ATOM 2338 C CA . ASP A 1 306 ? -24.723 4.076 8.589 1.00 95.69 306 ASP A CA 1
ATOM 2339 C C . ASP A 1 306 ? -23.294 3.535 8.413 1.00 95.69 306 ASP A C 1
ATOM 2341 O O . ASP A 1 306 ? -22.818 3.351 7.289 1.00 95.69 306 ASP A O 1
ATOM 2345 N N . PHE A 1 307 ? -22.597 3.236 9.517 1.00 96.81 307 PHE A N 1
ATOM 2346 C CA . PHE A 1 307 ? -21.200 2.799 9.486 1.00 96.81 307 PHE A CA 1
ATOM 2347 C C . PHE A 1 307 ? -20.955 1.566 8.605 1.00 96.81 307 PHE A C 1
ATOM 2349 O O . PHE A 1 307 ? -19.863 1.420 8.070 1.00 96.81 307 PHE A O 1
ATOM 2356 N N . LEU A 1 308 ? -21.955 0.700 8.409 1.00 96.44 308 LEU A N 1
ATOM 2357 C CA . LEU A 1 308 ? -21.863 -0.475 7.533 1.00 96.44 308 LEU A CA 1
ATOM 2358 C C . LEU A 1 308 ? -21.848 -0.136 6.033 1.00 96.44 308 LEU A C 1
ATOM 2360 O O . LEU A 1 308 ? -21.381 -0.948 5.237 1.00 96.44 308 LEU A O 1
ATOM 2364 N N . SER A 1 309 ? -22.335 1.042 5.645 1.00 95.25 309 SER A N 1
ATOM 2365 C CA . SER A 1 309 ? -22.469 1.462 4.242 1.00 95.25 309 SER A CA 1
ATOM 2366 C C . SER A 1 309 ? -21.276 2.280 3.741 1.00 95.25 309 SER A C 1
ATOM 2368 O O . SER A 1 309 ? -21.071 2.402 2.531 1.00 95.25 309 SER A O 1
ATOM 2370 N N . VAL A 1 310 ? -20.485 2.841 4.657 1.00 94.31 310 VAL A N 1
ATOM 2371 C CA . VAL A 1 310 ? -19.364 3.737 4.341 1.00 94.31 310 VAL A CA 1
ATOM 2372 C C . VAL A 1 310 ? -18.020 3.011 4.366 1.00 94.31 310 VAL A C 1
ATOM 2374 O O . VAL A 1 310 ? -17.845 2.013 5.072 1.00 94.31 310 VAL A O 1
ATOM 2377 N N . GLY A 1 311 ? -17.069 3.511 3.577 1.00 92.00 311 GLY A N 1
ATOM 2378 C CA . GLY A 1 311 ? -15.705 2.980 3.532 1.00 92.00 311 GLY A CA 1
ATOM 2379 C C . GLY A 1 311 ? -14.783 3.636 4.559 1.00 92.00 311 GLY A C 1
ATOM 2380 O O . GLY A 1 311 ? -15.130 4.624 5.211 1.00 92.00 311 GLY A O 1
ATOM 2381 N N . GLU A 1 312 ? -13.565 3.120 4.686 1.00 89.25 312 GLU A N 1
ATOM 2382 C CA . GLU A 1 312 ? -12.576 3.655 5.623 1.00 89.25 312 GLU A CA 1
ATOM 2383 C C . GLU A 1 312 ? -12.144 5.082 5.260 1.00 89.25 312 GLU A C 1
ATOM 2385 O O . GLU A 1 312 ? -11.882 5.887 6.1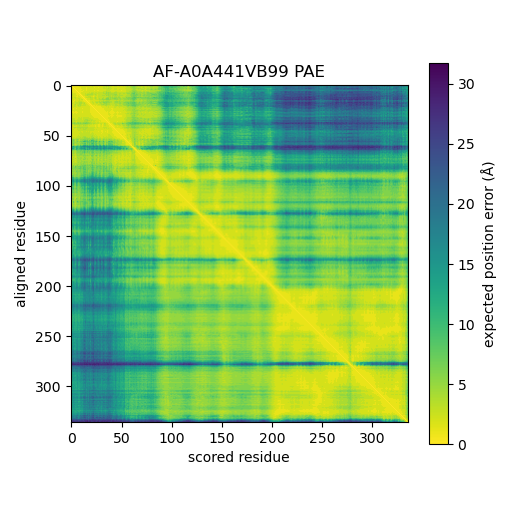52 1.00 89.25 312 GLU A O 1
ATOM 2390 N N . GLY A 1 313 ? -12.166 5.446 3.974 1.00 88.00 313 GLY A N 1
ATOM 2391 C CA . GLY A 1 313 ? -11.928 6.826 3.542 1.00 88.00 313 GLY A CA 1
ATOM 2392 C C . GLY A 1 313 ? -12.944 7.820 4.121 1.00 88.00 313 GLY A C 1
ATOM 2393 O O . GLY A 1 313 ? -12.560 8.896 4.582 1.00 88.00 313 GLY A O 1
ATOM 2394 N N . ASP A 1 314 ? -14.225 7.442 4.169 1.00 92.19 314 ASP A N 1
ATOM 2395 C CA . ASP A 1 314 ? -15.296 8.272 4.733 1.00 92.19 314 ASP A CA 1
ATOM 2396 C C . ASP A 1 314 ? -15.146 8.399 6.256 1.00 92.19 314 ASP A C 1
ATOM 2398 O O . ASP A 1 314 ? -15.246 9.496 6.814 1.00 92.19 314 ASP A O 1
ATOM 2402 N N . ALA A 1 315 ? -14.830 7.290 6.933 1.00 94.12 315 ALA A N 1
ATOM 2403 C CA . ALA A 1 315 ? -14.542 7.276 8.366 1.00 94.12 315 ALA A CA 1
ATOM 2404 C C . ALA A 1 315 ? -13.311 8.133 8.716 1.00 94.12 315 ALA A C 1
ATOM 2406 O O . ALA A 1 315 ? -13.337 8.901 9.681 1.00 94.12 315 ALA A O 1
ATOM 2407 N N . GLY A 1 316 ? -12.258 8.064 7.898 1.00 92.75 316 GLY A N 1
ATOM 2408 C CA . GLY A 1 316 ? -11.072 8.910 8.017 1.00 92.75 316 GLY A CA 1
ATOM 2409 C C . GLY A 1 316 ? -11.400 10.396 7.869 1.00 92.75 316 GLY A C 1
ATOM 2410 O O . GLY A 1 316 ? -10.944 11.210 8.671 1.00 92.75 316 GLY A O 1
ATOM 2411 N N . MET A 1 317 ? -12.254 10.756 6.906 1.00 91.69 317 MET A N 1
ATOM 2412 C CA . MET A 1 317 ? -12.732 12.130 6.712 1.00 91.69 317 MET A CA 1
ATOM 2413 C C . MET A 1 317 ? -13.576 12.634 7.894 1.00 91.69 317 MET A C 1
ATOM 2415 O O . MET A 1 317 ? -13.500 13.802 8.279 1.00 91.69 317 MET A O 1
ATOM 2419 N N . LEU A 1 318 ? -14.394 11.763 8.486 1.00 94.81 318 LEU A N 1
ATOM 2420 C CA . LEU A 1 318 ? -15.178 12.086 9.677 1.00 94.81 318 LEU A CA 1
ATOM 2421 C C . LEU A 1 318 ? -14.264 12.389 10.875 1.00 94.81 318 LEU A C 1
ATOM 2423 O O . LEU A 1 318 ? -14.459 13.382 11.584 1.00 94.81 318 LEU A O 1
ATOM 2427 N N . PHE A 1 319 ? -13.241 11.558 11.077 1.00 95.62 319 PHE A N 1
ATOM 2428 C CA . PHE A 1 319 ? -12.252 11.742 12.134 1.00 95.62 319 PHE A CA 1
ATOM 2429 C C . PHE A 1 319 ? -11.413 13.014 11.926 1.00 95.62 319 PHE A C 1
ATOM 2431 O O . PHE A 1 319 ? -11.278 13.808 12.859 1.00 95.62 319 PHE A O 1
ATOM 2438 N N . SER A 1 320 ? -10.922 13.267 10.706 1.00 92.38 320 SER A N 1
ATOM 2439 C CA . SER A 1 320 ? -10.095 14.446 10.396 1.00 92.38 320 SER A CA 1
ATOM 2440 C C . SER A 1 320 ? -10.843 15.770 10.583 1.00 92.38 320 SER A C 1
ATOM 2442 O O . SER A 1 320 ? -10.257 16.760 11.017 1.00 92.38 320 SER A O 1
ATOM 2444 N N . LYS A 1 321 ? -12.163 15.781 10.360 1.00 94.75 321 LYS A N 1
ATOM 2445 C CA . LYS A 1 321 ? -13.050 16.927 10.637 1.00 94.75 321 LYS A CA 1
ATOM 2446 C C . LYS A 1 321 ? -13.414 17.092 12.119 1.00 94.75 321 LYS A C 1
ATOM 2448 O O . LYS A 1 321 ? -14.274 17.912 12.445 1.00 94.75 321 LYS A O 1
ATOM 2453 N N . GLY A 1 322 ? -12.821 16.301 13.016 1.00 95.75 322 GLY A N 1
ATOM 2454 C CA . GLY A 1 322 ? -13.089 16.361 14.453 1.00 95.75 322 GLY A CA 1
ATOM 2455 C C . GLY A 1 322 ? -14.526 15.984 14.814 1.00 95.75 322 GLY A C 1
ATOM 2456 O O . GLY A 1 322 ? -15.095 16.557 15.741 1.00 95.75 322 GLY A O 1
ATOM 2457 N N . LYS A 1 323 ? -15.144 15.063 14.063 1.00 96.69 323 LYS A N 1
ATOM 2458 C CA . LYS A 1 323 ? -16.509 14.581 14.337 1.00 96.69 323 LYS A CA 1
ATOM 2459 C C . LYS A 1 323 ? -16.546 13.272 15.122 1.00 96.69 323 LYS A C 1
ATOM 2461 O O . LYS A 1 323 ? -17.570 12.985 15.733 1.00 96.69 323 LYS A O 1
ATOM 2466 N N . ALA A 1 324 ? -15.445 12.522 15.145 1.00 98.12 324 ALA A N 1
ATOM 2467 C CA . ALA A 1 324 ? -15.294 11.306 15.936 1.00 98.12 324 ALA A CA 1
ATOM 2468 C C . ALA A 1 324 ? -14.060 11.378 16.838 1.00 98.12 324 ALA A C 1
ATOM 2470 O O . ALA A 1 324 ? -13.028 11.931 16.453 1.00 98.12 324 ALA A O 1
ATOM 2471 N N . ALA A 1 325 ? -14.173 10.822 18.042 1.00 98.19 325 ALA A N 1
ATOM 2472 C CA . ALA A 1 325 ? -13.120 10.876 19.048 1.00 98.19 325 ALA A CA 1
ATOM 2473 C C . ALA A 1 325 ? -11.994 9.876 18.797 1.00 98.19 325 ALA A C 1
ATOM 2475 O O . ALA A 1 325 ? -10.860 10.131 19.202 1.00 98.19 325 ALA A O 1
ATOM 2476 N N . MET A 1 326 ? -12.285 8.752 18.143 1.00 97.62 326 MET A N 1
ATOM 2477 C CA . MET A 1 326 ? -11.313 7.699 17.878 1.00 97.62 326 MET A CA 1
ATOM 2478 C C . MET A 1 326 ? -11.482 7.108 16.476 1.00 97.62 326 MET A C 1
ATOM 2480 O O . MET A 1 326 ? -12.563 7.174 15.895 1.00 97.62 326 MET A O 1
ATOM 2484 N N . ILE A 1 327 ? -10.421 6.508 15.940 1.00 96.44 327 ILE A N 1
ATOM 2485 C CA . ILE A 1 327 ? -10.447 5.714 14.704 1.00 96.44 327 ILE A CA 1
ATOM 2486 C C . ILE A 1 327 ? -9.410 4.593 14.789 1.00 96.44 327 ILE A C 1
ATOM 2488 O O . ILE A 1 327 ? -8.296 4.811 15.262 1.00 96.44 327 ILE A O 1
ATOM 2492 N N . VAL A 1 328 ? -9.757 3.394 14.318 1.00 94.88 328 VAL A N 1
ATOM 2493 C CA . VAL A 1 328 ? -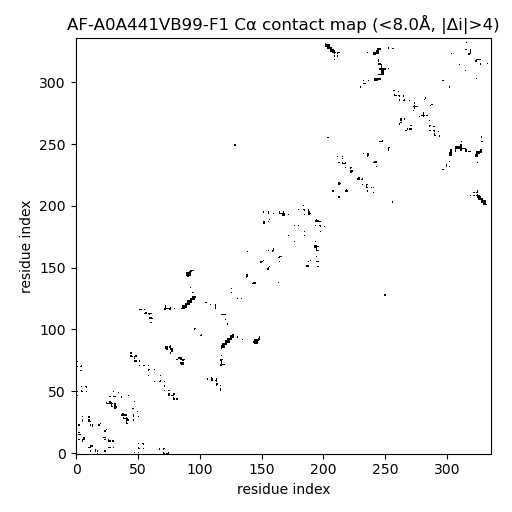8.779 2.317 14.112 1.00 94.88 328 VAL A CA 1
ATOM 2494 C C . VAL A 1 328 ? -8.293 2.396 12.680 1.00 94.88 328 VAL A C 1
ATOM 2496 O O . VAL A 1 328 ? -9.029 2.058 11.761 1.00 94.88 328 VAL A O 1
ATOM 2499 N N . THR A 1 329 ? -7.078 2.882 12.466 1.00 92.06 329 THR A N 1
ATOM 2500 C CA . THR A 1 329 ? -6.493 2.949 11.122 1.00 92.06 329 THR A CA 1
ATOM 2501 C C . THR A 1 329 ? -4.978 2.824 11.190 1.00 92.06 329 THR A C 1
ATOM 2503 O O . THR A 1 329 ? -4.388 2.747 12.272 1.00 92.06 329 THR A O 1
ATOM 2506 N N . GLY A 1 330 ? -4.341 2.746 10.033 1.00 89.00 330 GLY A N 1
ATOM 2507 C CA . GLY A 1 330 ? -2.900 2.699 9.927 1.00 89.00 330 GLY A CA 1
ATOM 2508 C C . GLY A 1 330 ? -2.230 4.062 9.924 1.00 89.00 330 GLY A C 1
ATOM 2509 O O . GLY A 1 330 ? -2.825 5.077 9.562 1.00 89.00 330 GLY A O 1
ATOM 2510 N N . ASN A 1 331 ? -0.939 4.072 10.241 1.00 84.06 331 ASN A N 1
ATOM 2511 C CA . ASN A 1 331 ? -0.081 5.250 10.096 1.00 84.06 331 ASN A CA 1
ATOM 2512 C C . ASN A 1 331 ? -0.063 5.830 8.666 1.00 84.06 331 ASN A C 1
ATOM 2514 O O . ASN A 1 331 ? 0.202 7.019 8.497 1.00 84.06 331 ASN A O 1
ATOM 2518 N N . TRP A 1 332 ? -0.404 5.043 7.640 1.00 79.25 332 TRP A N 1
ATOM 2519 C CA . TRP A 1 332 ? -0.520 5.519 6.255 1.00 79.25 332 TRP A CA 1
ATOM 2520 C C . TRP A 1 332 ? -1.572 6.624 6.060 1.00 79.25 332 TRP A C 1
ATOM 2522 O O . TRP A 1 332 ? -1.473 7.380 5.097 1.00 79.25 332 TRP A O 1
ATOM 2532 N N . ARG A 1 333 ? -2.559 6.751 6.960 1.00 76.12 333 ARG A N 1
ATOM 2533 C CA . ARG A 1 333 ? -3.556 7.839 6.944 1.00 76.12 333 ARG A CA 1
ATOM 2534 C C . ARG A 1 333 ? -3.107 9.118 7.651 1.00 76.12 333 ARG A C 1
ATOM 2536 O O . ARG A 1 333 ? -3.830 10.104 7.604 1.00 76.12 333 ARG A O 1
ATOM 2543 N N . LEU A 1 334 ? -1.966 9.097 8.339 1.00 64.50 334 LEU A N 1
ATOM 2544 C CA . LEU A 1 334 ? -1.517 10.193 9.210 1.00 64.50 334 LEU A CA 1
ATOM 2545 C C . LEU A 1 334 ? -0.262 10.893 8.709 1.00 64.50 334 LEU A C 1
ATOM 2547 O O . LEU A 1 334 ? 0.087 11.953 9.215 1.00 64.50 334 LEU A O 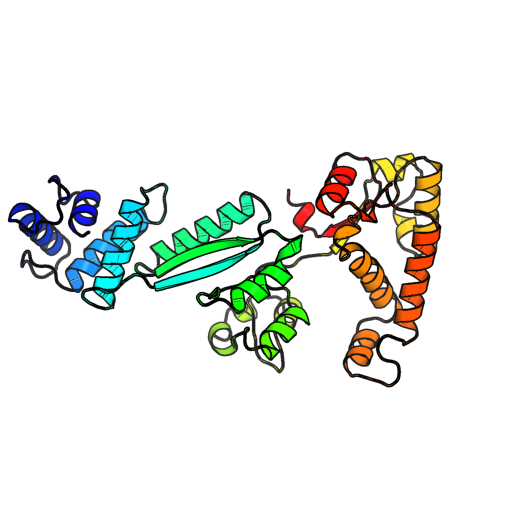1
ATOM 2551 N N . ASN A 1 335 ? 0.395 10.307 7.710 1.00 53.59 335 ASN A N 1
ATOM 2552 C CA . ASN A 1 335 ? 1.492 10.924 6.969 1.00 53.59 335 ASN A CA 1
ATOM 2553 C C . ASN A 1 335 ? 0.993 11.773 5.782 1.00 53.59 335 ASN A C 1
ATOM 2555 O O . ASN A 1 335 ? 1.752 12.034 4.852 1.00 53.59 335 ASN A O 1
ATOM 2559 N N . THR A 1 336 ? -0.279 12.172 5.795 1.00 42.03 336 THR A N 1
ATOM 2560 C CA . THR A 1 336 ? -0.909 13.087 4.831 1.00 42.03 336 THR A CA 1
ATOM 2561 C C . THR A 1 336 ? -1.462 14.285 5.569 1.00 42.03 336 THR A C 1
ATOM 2563 O O . THR A 1 336 ? -1.317 15.408 5.048 1.00 42.03 336 THR A O 1
#

Radius of gyration: 28.14 Å; Cα contacts (8 Å, |Δi|>4): 463; chains: 1; bounding box: 61×49×77 Å

Solvent-accessible surface area (backbone atoms only — not comparable to full-atom values): 18478 Å² total; per-residue (Å²): 87,70,60,56,51,34,30,77,69,73,49,40,91,72,84,83,76,91,66,83,47,74,71,52,22,50,27,44,21,54,49,22,52,78,69,77,42,84,69,70,38,64,89,46,53,68,53,36,42,50,52,29,64,75,43,29,46,72,38,35,68,51,97,47,58,71,70,57,39,52,26,37,22,36,43,22,13,26,35,76,70,34,87,88,35,65,45,49,74,47,31,32,40,37,72,49,86,48,70,69,58,52,49,50,54,52,49,53,42,24,51,48,30,31,76,39,63,16,43,41,71,47,77,47,70,35,59,63,95,53,34,72,66,51,46,55,55,39,61,72,40,102,75,40,58,76,40,70,70,77,57,57,46,71,60,40,48,51,36,36,76,72,68,74,40,62,82,40,43,74,80,36,65,82,55,65,56,73,75,46,57,68,76,62,50,50,36,30,42,55,97,93,36,29,49,60,78,90,85,77,89,82,52,73,43,81,44,71,40,64,70,53,29,54,76,42,70,41,58,75,75,38,58,78,38,71,70,34,35,55,48,42,39,50,39,23,47,76,65,74,36,33,29,30,31,50,19,42,56,65,44,54,55,58,53,48,57,36,48,54,41,23,39,74,67,35,38,72,62,48,52,53,44,25,75,70,61,43,101,48,34,77,73,30,67,40,44,48,53,18,51,51,50,52,49,59,50,53,76,65,62,39,53,46,86,67,27,62,78,35,39,50,70,57,22,49,52,40,34,75,70,69,57,20,30,24,34,63,46,44,52,81,75,69,80,113